Protein AF-A0A3M5B3N9-F1 (afdb_monomer)

Secondary structure (DSSP, 8-state):
--PPPPHHHHHHHHHHHHHHHHHHHHHHHHHHHHHHHHHHHHIIIIIHHHHHHHHHHHHHHHHHHHHHHHHHH-SSHHHHHHHHHHHHHHHHHHHHHHHHHHHHHTSTTS-HHHHHHHHHHHHHHHHHHHHHHHHHHHHHTT-HHHHHHHIIIIIHHHHHHHHHHHHHHHHHHHHHHHHHHHHHHHHHHHHHHHHHHHHHHHHHHHHHHHHHHHHHHHHHHSS-HHHHHHHHHHHHTT------------------------------------------------------

Structure (mmCIF, N/CA/C/O backbone):
data_AF-A0A3M5B3N9-F1
#
_entry.id   AF-A0A3M5B3N9-F1
#
loop_
_atom_site.group_PDB
_atom_site.id
_atom_site.type_symbol
_atom_site.label_atom_id
_atom_site.label_alt_id
_atom_site.label_comp_id
_atom_site.label_asym_id
_atom_site.label_entity_id
_atom_site.label_seq_id
_atom_site.pdbx_PDB_ins_code
_atom_site.Cartn_x
_atom_site.Cartn_y
_atom_site.Cartn_z
_atom_site.occupancy
_atom_site.B_iso_or_equiv
_atom_site.auth_seq_id
_atom_site.auth_comp_id
_atom_site.auth_asym_id
_atom_site.auth_atom_id
_atom_site.pdbx_PDB_model_num
ATOM 1 N N . MET A 1 1 ? 25.311 -2.769 -66.997 1.00 36.62 1 MET A N 1
ATOM 2 C CA . MET A 1 1 ? 26.378 -1.826 -66.589 1.00 36.62 1 MET A CA 1
ATOM 3 C C . MET A 1 1 ? 25.981 -1.233 -65.241 1.00 36.62 1 MET A C 1
ATOM 5 O O . MET A 1 1 ? 24.930 -0.615 -65.167 1.00 36.62 1 MET A O 1
ATOM 9 N N . LYS A 1 2 ? 26.716 -1.507 -64.153 1.00 46.97 2 LYS A N 1
ATOM 10 C CA . LYS A 1 2 ? 26.429 -0.903 -62.837 1.00 46.97 2 LYS A CA 1
ATOM 11 C C . LYS A 1 2 ? 27.104 0.468 -62.798 1.00 46.97 2 LYS A C 1
ATOM 13 O O . LYS A 1 2 ? 28.329 0.526 -62.763 1.00 46.97 2 LYS A O 1
ATOM 18 N N . ASN A 1 3 ? 26.321 1.545 -62.841 1.00 54.75 3 ASN A N 1
ATOM 19 C CA . ASN A 1 3 ? 26.845 2.902 -62.688 1.00 54.75 3 ASN A CA 1
ATOM 20 C C . ASN A 1 3 ? 27.596 3.000 -61.347 1.00 54.75 3 ASN A C 1
ATOM 22 O O . ASN A 1 3 ? 27.033 2.614 -60.317 1.00 54.75 3 ASN A O 1
ATOM 26 N N . PRO A 1 4 ? 28.860 3.460 -61.321 1.00 65.50 4 PRO A N 1
ATOM 27 C CA . PRO A 1 4 ? 29.587 3.598 -60.071 1.00 65.50 4 PRO A CA 1
ATOM 28 C C . PRO A 1 4 ? 28.891 4.655 -59.208 1.00 65.50 4 PRO A C 1
ATOM 30 O O . PRO A 1 4 ? 28.760 5.809 -59.603 1.00 65.50 4 PRO A O 1
ATOM 33 N N . VAL A 1 5 ? 28.426 4.250 -58.023 1.00 71.38 5 VAL A N 1
ATOM 34 C CA . VAL A 1 5 ? 27.793 5.154 -57.049 1.00 71.38 5 VAL A CA 1
ATOM 35 C C . VAL A 1 5 ? 28.741 6.322 -56.762 1.00 71.38 5 VAL A C 1
ATOM 37 O O . VAL A 1 5 ? 29.903 6.071 -56.417 1.00 71.38 5 VAL A O 1
ATOM 40 N N . SER A 1 6 ? 28.252 7.560 -56.896 1.00 77.75 6 SER A N 1
ATOM 41 C CA . SER A 1 6 ? 29.050 8.780 -56.714 1.00 77.75 6 SER A CA 1
ATOM 42 C C . SER A 1 6 ? 29.614 8.894 -55.291 1.00 77.75 6 SER A C 1
ATOM 44 O O . SER A 1 6 ? 29.037 8.360 -54.338 1.00 77.75 6 SER A O 1
ATOM 46 N N . LEU A 1 7 ? 30.732 9.609 -55.129 1.00 74.38 7 LEU A N 1
ATOM 47 C CA . LEU A 1 7 ? 31.342 9.863 -53.818 1.00 74.38 7 LEU A CA 1
ATOM 48 C C . LEU A 1 7 ? 30.349 10.526 -52.845 1.00 74.38 7 LEU A C 1
ATOM 50 O O . LEU A 1 7 ? 30.233 10.091 -51.701 1.00 74.38 7 LEU A O 1
ATOM 54 N N . ALA A 1 8 ? 29.588 11.514 -53.322 1.00 77.75 8 ALA A N 1
ATOM 55 C CA . ALA A 1 8 ? 28.593 12.228 -52.525 1.00 77.75 8 ALA A CA 1
ATOM 56 C C . ALA A 1 8 ? 27.486 11.294 -52.010 1.00 77.75 8 ALA A C 1
ATOM 58 O O . ALA A 1 8 ? 27.145 11.332 -50.831 1.00 77.75 8 ALA A O 1
ATOM 59 N N . THR A 1 9 ? 26.979 10.392 -52.857 1.00 80.06 9 THR A N 1
ATOM 60 C CA . THR A 1 9 ? 25.937 9.424 -52.469 1.00 80.06 9 THR A CA 1
ATOM 61 C C . THR A 1 9 ? 26.431 8.450 -51.394 1.00 80.06 9 THR A C 1
ATOM 63 O O . THR A 1 9 ? 25.675 8.087 -50.499 1.00 80.06 9 THR A O 1
ATOM 66 N N . ARG A 1 10 ? 27.706 8.040 -51.434 1.00 75.94 10 ARG A N 1
ATOM 67 C CA . ARG A 1 10 ? 28.293 7.133 -50.428 1.00 75.94 10 ARG A CA 1
ATOM 68 C C . ARG A 1 10 ? 28.490 7.815 -49.076 1.00 75.94 10 ARG A C 1
ATOM 70 O O . ARG A 1 10 ? 28.178 7.214 -48.053 1.00 75.94 10 ARG A O 1
ATOM 77 N N . ILE A 1 11 ? 28.980 9.058 -49.080 1.00 80.62 11 ILE A N 1
ATOM 78 C CA . ILE A 1 11 ? 29.106 9.880 -47.865 1.00 80.62 11 ILE A CA 1
ATOM 79 C C . ILE A 1 11 ? 27.715 10.126 -47.265 1.00 80.62 11 ILE A C 1
ATOM 81 O O . ILE A 1 11 ? 27.524 9.923 -46.068 1.00 80.62 11 ILE A O 1
ATOM 85 N N . GLY A 1 12 ? 26.731 10.465 -48.106 1.00 83.56 12 GLY A N 1
ATOM 86 C CA . GLY A 1 12 ? 25.339 10.646 -47.696 1.00 83.56 12 GLY A CA 1
ATOM 87 C C . GLY A 1 12 ? 24.726 9.392 -47.068 1.00 83.56 12 GLY A C 1
ATOM 88 O O . GLY A 1 12 ? 24.109 9.492 -46.015 1.00 83.56 12 GLY A O 1
ATOM 89 N N . LEU A 1 13 ? 24.948 8.206 -47.649 1.00 84.06 13 LEU A N 1
ATOM 90 C CA . LEU A 1 13 ? 24.479 6.934 -47.080 1.00 84.06 13 LEU A CA 1
ATOM 91 C C . LEU A 1 13 ? 25.127 6.613 -45.729 1.00 84.06 13 LEU A C 1
ATOM 93 O O . LEU A 1 13 ? 24.444 6.151 -44.821 1.00 84.06 13 LEU A O 1
ATOM 97 N N . GLY A 1 14 ? 26.429 6.868 -45.583 1.00 81.12 14 GLY A N 1
ATOM 98 C CA . GLY A 1 14 ? 27.133 6.654 -44.320 1.00 81.12 14 GLY A CA 1
ATOM 99 C C . GLY A 1 14 ? 26.635 7.579 -43.208 1.00 81.12 14 GLY A C 1
ATOM 100 O O . GLY A 1 14 ? 26.382 7.128 -42.094 1.00 81.12 14 GLY A O 1
ATOM 101 N N . PHE A 1 15 ? 26.418 8.856 -43.531 1.00 85.62 15 PHE A N 1
ATOM 102 C CA . PHE A 1 15 ? 25.835 9.814 -42.594 1.00 85.62 15 PHE A CA 1
ATOM 103 C C . PHE A 1 15 ? 24.382 9.464 -42.247 1.00 85.62 15 PHE A C 1
ATOM 105 O O . PHE A 1 15 ? 24.022 9.441 -41.073 1.00 85.62 15 PHE A O 1
ATOM 112 N N . ALA A 1 16 ? 23.567 9.112 -43.246 1.00 88.00 16 ALA A N 1
ATOM 113 C CA . ALA A 1 16 ? 22.191 8.675 -43.037 1.00 88.00 16 ALA A CA 1
ATOM 114 C C . ALA A 1 16 ? 22.119 7.443 -42.125 1.00 88.00 16 ALA A C 1
ATOM 116 O O . ALA A 1 16 ? 21.306 7.426 -41.210 1.00 88.00 16 ALA A O 1
ATOM 117 N N . ALA A 1 17 ? 23.005 6.457 -42.302 1.00 85.19 17 ALA A N 1
ATOM 118 C CA . ALA A 1 17 ? 23.055 5.275 -41.444 1.00 85.19 17 ALA A CA 1
ATOM 119 C C . ALA A 1 17 ? 23.343 5.624 -39.973 1.00 85.19 17 ALA A C 1
ATOM 121 O O . ALA A 1 17 ? 22.683 5.096 -39.079 1.00 85.19 17 ALA A O 1
ATOM 122 N N . VAL A 1 18 ? 24.286 6.538 -39.712 1.00 86.00 18 VAL A N 1
ATOM 123 C CA . VAL A 1 18 ? 24.594 7.002 -38.346 1.00 86.00 18 VAL A CA 1
ATOM 124 C C . VAL A 1 18 ? 23.414 7.771 -37.747 1.00 86.00 18 VAL A C 1
ATOM 126 O O . VAL A 1 18 ? 23.042 7.517 -36.604 1.00 86.00 18 VAL A O 1
ATOM 129 N N . VAL A 1 19 ? 22.784 8.666 -38.512 1.00 89.06 19 VAL A N 1
ATOM 130 C CA . VAL A 1 19 ? 21.603 9.420 -38.055 1.00 89.06 19 VAL A CA 1
ATOM 131 C C . VAL A 1 19 ? 20.423 8.489 -37.771 1.00 89.06 19 VAL A C 1
ATOM 133 O O . VAL A 1 19 ? 19.787 8.617 -36.729 1.00 89.06 19 VAL A O 1
ATOM 136 N N . SER A 1 20 ? 20.145 7.517 -38.642 1.00 89.81 20 SER A N 1
ATOM 137 C CA . SER A 1 20 ? 19.096 6.518 -38.412 1.00 89.81 20 SER A CA 1
ATOM 138 C C . SER A 1 20 ? 19.363 5.689 -37.158 1.00 89.81 20 SER A C 1
ATOM 140 O O . SER A 1 20 ? 18.436 5.434 -36.390 1.00 89.81 20 SER A O 1
ATOM 142 N N . LEU A 1 21 ? 20.621 5.308 -36.916 1.00 87.44 21 LEU A N 1
ATOM 143 C CA . LEU A 1 21 ? 21.012 4.608 -35.695 1.00 87.44 21 LEU A CA 1
ATOM 144 C C . LEU A 1 21 ? 20.776 5.476 -34.450 1.00 87.44 21 LEU A C 1
ATOM 146 O O . LEU A 1 21 ? 20.219 4.981 -33.474 1.00 87.44 21 LEU A O 1
ATOM 150 N N . LEU A 1 22 ? 21.133 6.765 -34.490 1.00 89.31 22 LEU A N 1
ATOM 151 C CA . LEU A 1 22 ? 20.864 7.703 -33.394 1.00 89.31 22 LEU A CA 1
ATOM 152 C C . LEU A 1 22 ? 19.364 7.826 -33.109 1.00 89.31 22 LEU A C 1
ATOM 154 O O . LEU A 1 22 ? 18.958 7.686 -31.959 1.00 89.31 22 LEU A O 1
ATOM 158 N N . ILE A 1 23 ? 18.540 8.011 -34.145 1.00 92.88 23 ILE A N 1
ATOM 159 C CA . ILE A 1 23 ? 17.078 8.093 -34.006 1.00 92.88 23 ILE A CA 1
ATOM 160 C C . ILE A 1 23 ? 16.525 6.822 -33.353 1.00 92.88 23 ILE A C 1
ATOM 162 O O . ILE A 1 23 ? 15.718 6.911 -32.429 1.00 92.88 23 ILE A O 1
ATOM 166 N N . LEU A 1 24 ? 16.973 5.644 -33.797 1.00 90.50 24 LEU A N 1
ATOM 167 C CA . LEU A 1 24 ? 16.526 4.366 -33.246 1.00 90.50 24 LEU A CA 1
ATOM 168 C C . LEU A 1 24 ? 16.897 4.224 -31.763 1.00 90.50 24 LEU A C 1
ATOM 170 O O . LEU A 1 24 ? 16.054 3.839 -30.955 1.00 90.50 24 LEU A O 1
ATOM 174 N N . ILE A 1 25 ? 18.137 4.562 -31.396 1.00 89.31 25 ILE A N 1
ATOM 175 C CA . ILE A 1 25 ? 18.606 4.513 -30.004 1.00 89.31 25 ILE A CA 1
ATOM 176 C C . ILE A 1 25 ? 17.788 5.469 -29.133 1.00 89.31 25 ILE A C 1
ATOM 178 O O . ILE A 1 25 ? 17.333 5.078 -28.059 1.00 89.31 25 ILE A O 1
ATOM 182 N N . THR A 1 26 ? 17.555 6.698 -29.599 1.00 90.19 26 THR A N 1
ATOM 183 C CA . THR A 1 26 ? 16.736 7.679 -28.881 1.00 90.19 26 THR A CA 1
ATOM 184 C C . THR A 1 26 ? 15.299 7.193 -28.710 1.00 90.19 26 THR A C 1
ATOM 186 O O . THR A 1 26 ? 14.763 7.297 -27.611 1.00 90.19 26 THR A O 1
ATOM 189 N N . ALA A 1 27 ? 14.686 6.612 -29.745 1.00 91.25 27 ALA A N 1
ATOM 190 C CA . ALA A 1 27 ? 13.328 6.078 -29.663 1.00 91.25 27 ALA A CA 1
ATOM 191 C C . ALA A 1 27 ? 13.212 4.952 -28.621 1.00 91.25 27 ALA A C 1
ATOM 193 O O . ALA A 1 27 ? 12.315 4.979 -27.777 1.00 91.25 27 ALA A O 1
ATOM 194 N N . VAL A 1 28 ? 14.155 4.003 -28.621 1.00 89.38 28 VAL A N 1
ATOM 195 C CA . VAL A 1 28 ? 14.211 2.943 -27.601 1.00 89.38 28 VAL A CA 1
ATOM 196 C C . VAL A 1 28 ? 14.460 3.533 -26.211 1.00 89.38 28 VAL A C 1
ATOM 198 O O . VAL A 1 28 ? 13.844 3.094 -25.243 1.00 89.38 28 VAL A O 1
ATOM 201 N N . GLY A 1 29 ? 15.324 4.545 -26.103 1.00 89.25 29 GLY A N 1
ATOM 202 C CA . GLY A 1 29 ? 15.581 5.248 -24.848 1.00 89.25 29 GLY A CA 1
ATOM 203 C C . GLY A 1 29 ? 14.331 5.893 -24.265 1.00 89.25 29 GLY A C 1
ATOM 204 O O . GLY A 1 29 ? 14.024 5.662 -23.100 1.00 89.25 29 GLY A O 1
ATOM 205 N N . ILE A 1 30 ? 13.564 6.616 -25.084 1.00 90.56 30 ILE A N 1
ATOM 206 C CA . ILE A 1 30 ? 12.296 7.229 -24.670 1.00 90.56 30 ILE A CA 1
ATOM 207 C C . ILE A 1 30 ? 11.307 6.160 -24.198 1.00 90.56 30 ILE A C 1
ATOM 209 O O . ILE A 1 30 ? 10.707 6.316 -23.139 1.00 90.56 30 ILE A O 1
ATOM 213 N N . GLN A 1 31 ? 11.171 5.048 -24.928 1.00 91.56 31 GLN A N 1
ATOM 214 C CA . GLN A 1 31 ? 10.270 3.961 -24.536 1.00 91.56 31 GLN A CA 1
ATOM 215 C C . GLN A 1 31 ? 10.654 3.350 -23.178 1.00 91.56 31 GLN A C 1
ATOM 217 O O . GLN A 1 31 ? 9.793 3.120 -22.331 1.00 91.56 31 GLN A O 1
ATOM 222 N N . ARG A 1 32 ? 11.948 3.076 -22.962 1.00 87.94 32 ARG A N 1
ATOM 223 C CA . ARG A 1 32 ? 12.448 2.461 -21.721 1.00 87.94 32 ARG A CA 1
ATOM 224 C C . ARG A 1 32 ? 12.336 3.407 -20.530 1.00 87.94 32 ARG A C 1
ATOM 226 O O . ARG A 1 32 ? 11.932 2.966 -19.460 1.00 87.94 32 ARG A O 1
ATOM 233 N N . VAL A 1 33 ? 12.657 4.687 -20.721 1.00 90.31 33 VAL A N 1
ATOM 234 C CA . VAL A 1 33 ? 12.510 5.714 -19.680 1.00 90.31 33 VAL A CA 1
ATOM 235 C C . VAL A 1 33 ? 11.038 5.932 -19.342 1.00 90.31 33 VAL A C 1
ATOM 237 O O . VAL A 1 33 ? 10.709 5.949 -18.166 1.00 90.31 33 VAL A O 1
ATOM 240 N N . GLY A 1 34 ? 10.144 5.997 -20.334 1.00 90.50 34 GLY A N 1
ATOM 241 C CA . GLY A 1 34 ? 8.704 6.139 -20.087 1.00 90.50 34 GLY A CA 1
ATOM 242 C C . GLY A 1 34 ? 8.100 4.969 -19.302 1.00 90.50 34 GLY A C 1
ATOM 243 O O . GLY A 1 34 ? 7.246 5.177 -18.446 1.00 90.50 34 GLY A O 1
ATOM 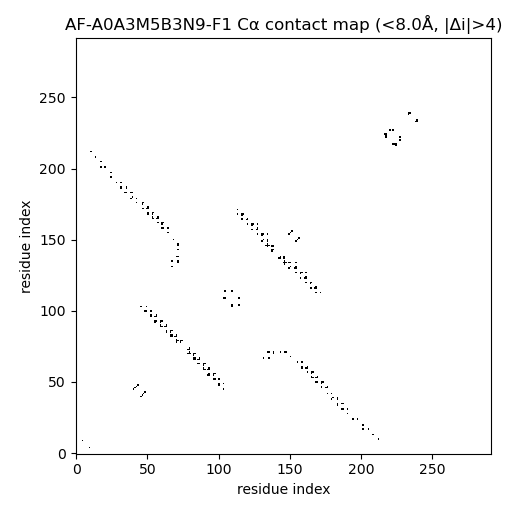244 N N . PHE A 1 35 ? 8.573 3.739 -19.529 1.00 90.50 35 PHE A N 1
ATOM 245 C CA . PHE A 1 35 ? 8.184 2.587 -18.707 1.00 90.50 35 PHE A CA 1
ATOM 246 C C . PHE A 1 35 ? 8.649 2.722 -17.249 1.00 90.50 35 PHE A C 1
ATOM 248 O O . PHE A 1 35 ? 7.878 2.453 -16.332 1.00 90.50 35 PHE A O 1
ATOM 255 N N . ILE A 1 36 ? 9.900 3.144 -17.029 1.00 89.69 36 ILE A N 1
ATOM 256 C CA . ILE A 1 36 ? 10.440 3.363 -15.679 1.00 89.69 36 ILE A CA 1
ATOM 257 C C . ILE A 1 36 ? 9.636 4.448 -14.959 1.00 89.69 36 ILE A C 1
ATOM 259 O O . ILE A 1 36 ? 9.208 4.231 -13.832 1.00 89.69 36 ILE A O 1
ATOM 263 N N . ASP A 1 37 ? 9.416 5.578 -15.627 1.00 91.50 37 ASP A N 1
ATOM 264 C CA . ASP A 1 37 ? 8.711 6.738 -15.084 1.00 91.50 37 ASP A CA 1
ATOM 265 C C . ASP A 1 37 ? 7.275 6.380 -14.679 1.00 91.50 37 ASP A C 1
ATOM 267 O O . ASP A 1 37 ? 6.920 6.500 -13.511 1.00 91.50 37 ASP A O 1
ATOM 271 N N . SER A 1 38 ? 6.500 5.794 -15.598 1.00 89.50 38 SER A N 1
ATOM 272 C CA . SER A 1 38 ? 5.117 5.373 -15.319 1.00 89.50 38 SER A CA 1
ATOM 273 C C . SER A 1 38 ? 5.001 4.310 -14.223 1.00 89.50 38 SER A C 1
ATOM 275 O O . SER A 1 38 ? 4.053 4.343 -13.444 1.00 89.50 38 SER A O 1
ATOM 277 N N . THR A 1 39 ? 5.960 3.383 -14.119 1.00 88.31 39 THR A N 1
ATOM 278 C CA . THR A 1 39 ? 5.950 2.373 -13.047 1.00 88.31 39 THR A CA 1
ATOM 279 C C . THR A 1 39 ? 6.289 2.995 -11.692 1.00 88.31 39 THR A C 1
ATOM 281 O O . THR A 1 39 ? 5.674 2.658 -10.685 1.00 88.31 39 THR A O 1
ATOM 284 N N . LEU A 1 40 ? 7.262 3.911 -11.640 1.00 89.50 40 LEU A N 1
ATOM 285 C CA . LEU A 1 40 ? 7.612 4.611 -10.401 1.00 89.50 40 LEU A CA 1
ATOM 286 C C . LEU A 1 40 ? 6.494 5.553 -9.942 1.00 89.50 40 LEU A C 1
ATOM 288 O O . LEU A 1 40 ? 6.248 5.647 -8.739 1.00 89.50 40 LEU A O 1
ATOM 292 N N . GLU A 1 41 ? 5.810 6.210 -10.879 1.00 90.38 41 GLU A N 1
ATOM 293 C CA . GLU A 1 41 ? 4.614 7.005 -10.602 1.00 90.38 41 GLU A CA 1
ATOM 294 C C . GLU A 1 41 ? 3.497 6.121 -10.033 1.00 90.38 41 GLU A C 1
ATOM 296 O O . GLU A 1 41 ? 2.957 6.443 -8.981 1.00 90.38 41 GLU A O 1
ATOM 301 N N . ASP A 1 42 ? 3.202 4.966 -10.639 1.00 87.50 42 ASP A N 1
ATOM 302 C CA . ASP A 1 42 ? 2.165 4.057 -10.130 1.00 87.50 42 ASP A CA 1
ATOM 303 C C . ASP A 1 42 ? 2.490 3.516 -8.726 1.00 87.50 42 ASP A C 1
ATOM 305 O O . ASP A 1 42 ? 1.657 3.585 -7.815 1.00 87.50 42 ASP A O 1
ATOM 309 N N . VAL A 1 43 ? 3.732 3.069 -8.501 1.00 87.69 43 VAL A N 1
ATOM 310 C CA . VAL A 1 43 ? 4.189 2.623 -7.175 1.00 87.69 43 VAL A CA 1
ATOM 311 C C . VAL A 1 43 ? 4.077 3.751 -6.149 1.00 87.69 43 VAL A C 1
ATOM 313 O O . VAL A 1 43 ? 3.577 3.527 -5.047 1.00 87.69 43 VAL A O 1
ATOM 316 N N . GLY A 1 44 ? 4.538 4.957 -6.482 1.00 84.88 44 GLY A N 1
ATOM 317 C CA . GLY A 1 44 ? 4.573 6.083 -5.551 1.00 84.88 44 GLY A CA 1
ATOM 318 C C . GLY A 1 44 ? 3.194 6.669 -5.254 1.00 84.88 44 GLY A C 1
ATOM 319 O O . GLY A 1 44 ? 2.846 6.904 -4.093 1.00 84.88 44 GLY A O 1
ATOM 320 N N . ASP A 1 45 ? 2.395 6.903 -6.291 1.00 85.94 45 ASP A N 1
ATOM 321 C CA . ASP A 1 45 ? 1.124 7.603 -6.162 1.00 85.94 45 ASP A CA 1
ATOM 322 C C . ASP A 1 45 ? -0.062 6.705 -5.839 1.00 85.94 45 ASP A C 1
ATOM 324 O O . ASP A 1 45 ? -1.069 7.238 -5.352 1.00 85.94 45 ASP A O 1
ATOM 328 N N . ASN A 1 46 ? 0.061 5.389 -6.044 1.00 87.69 46 ASN A N 1
ATOM 329 C CA . ASN A 1 46 ? -1.015 4.426 -5.819 1.00 87.69 46 ASN A CA 1
ATOM 330 C C . ASN A 1 46 ? -0.614 3.367 -4.792 1.00 87.69 46 ASN A C 1
ATOM 332 O O . ASN A 1 46 ? -1.063 3.454 -3.647 1.00 87.69 46 ASN A O 1
ATOM 336 N N . ALA A 1 47 ? 0.245 2.414 -5.160 1.00 88.69 47 ALA A N 1
ATOM 337 C CA . ALA A 1 47 ? 0.513 1.229 -4.337 1.00 88.69 47 ALA A CA 1
ATOM 338 C C . ALA A 1 47 ? 1.071 1.591 -2.946 1.00 88.69 47 ALA A C 1
ATOM 340 O O . ALA A 1 47 ? 0.567 1.143 -1.917 1.00 88.69 47 ALA A O 1
ATOM 341 N N . ALA A 1 48 ? 2.039 2.511 -2.876 1.00 91.69 48 ALA A N 1
ATOM 342 C CA . ALA A 1 48 ? 2.600 2.973 -1.607 1.00 91.69 48 ALA A CA 1
ATOM 343 C C . ALA A 1 48 ? 1.561 3.685 -0.720 1.00 91.69 48 ALA A C 1
ATOM 345 O O . ALA A 1 48 ? 1.602 3.563 0.508 1.00 91.69 48 ALA A O 1
ATOM 346 N N . LYS A 1 49 ? 0.602 4.411 -1.316 1.00 94.56 49 LYS A N 1
ATOM 347 C CA . LYS A 1 49 ? -0.487 5.054 -0.560 1.00 94.56 49 LYS A CA 1
ATOM 348 C C . LYS A 1 49 ? -1.476 4.021 -0.034 1.00 94.56 49 LYS A C 1
ATOM 350 O O . LYS A 1 49 ? -1.841 4.105 1.138 1.00 94.56 49 LYS A O 1
ATOM 355 N N . VAL A 1 50 ? -1.853 3.031 -0.847 1.00 95.06 50 VAL A N 1
ATOM 356 C CA . VAL A 1 50 ? -2.692 1.906 -0.407 1.00 95.06 50 VAL A CA 1
ATOM 357 C C . VAL A 1 50 ? -2.028 1.184 0.763 1.00 95.06 50 VAL A C 1
ATOM 359 O O . VAL A 1 50 ? -2.623 1.080 1.837 1.00 95.06 50 VAL A O 1
ATOM 362 N N . GLN A 1 51 ? -0.762 0.791 0.620 1.00 96.06 51 GLN A N 1
ATOM 363 C CA . GLN A 1 51 ? -0.010 0.147 1.695 1.00 96.06 51 GLN A CA 1
ATOM 364 C C . GLN A 1 51 ? 0.026 1.018 2.960 1.00 96.06 51 GLN A C 1
ATOM 366 O O . GLN A 1 51 ? -0.227 0.531 4.065 1.00 96.06 51 GLN A O 1
ATOM 371 N N . ARG A 1 52 ? 0.276 2.328 2.822 1.00 96.81 52 ARG A N 1
ATOM 372 C CA . ARG A 1 52 ? 0.309 3.251 3.963 1.00 96.81 52 ARG A CA 1
ATOM 373 C C . ARG A 1 52 ? -1.035 3.335 4.685 1.00 96.81 52 ARG A C 1
ATOM 375 O O . ARG A 1 52 ? -1.056 3.297 5.915 1.00 96.81 52 ARG A O 1
ATOM 382 N N . TYR A 1 53 ? -2.143 3.437 3.957 1.00 97.94 53 TYR A N 1
ATOM 383 C CA . TYR A 1 53 ? -3.474 3.462 4.562 1.00 97.94 53 TYR A CA 1
ATOM 384 C C . TYR A 1 53 ? -3.827 2.123 5.220 1.00 97.94 53 TYR A C 1
ATOM 386 O O . TYR A 1 53 ? -4.380 2.120 6.318 1.00 97.94 53 TYR A O 1
ATOM 394 N N . ALA A 1 54 ? -3.432 0.989 4.633 1.00 97.81 54 ALA A N 1
ATOM 395 C CA . ALA A 1 54 ? -3.607 -0.326 5.250 1.00 97.81 54 ALA A CA 1
ATOM 396 C C . ALA A 1 54 ? -2.788 -0.470 6.552 1.00 97.81 54 ALA A C 1
ATOM 398 O O . ALA A 1 54 ? -3.278 -1.000 7.550 1.00 97.81 54 ALA A O 1
ATOM 399 N N . ILE A 1 55 ? -1.571 0.081 6.602 1.00 98.00 55 ILE A N 1
ATOM 400 C CA . ILE A 1 55 ? -0.773 0.157 7.837 1.00 98.00 55 ILE A CA 1
ATOM 401 C C . ILE A 1 55 ? -1.473 1.024 8.896 1.00 98.00 55 ILE A C 1
ATOM 403 O O . ILE A 1 55 ? -1.525 0.634 10.065 1.00 98.00 55 ILE A O 1
ATOM 407 N N . ASN A 1 56 ? -2.053 2.165 8.507 1.00 98.12 56 ASN A N 1
ATOM 408 C CA . ASN A 1 56 ? -2.826 3.008 9.425 1.00 98.12 56 ASN A CA 1
ATOM 409 C C . ASN A 1 56 ? -4.066 2.271 9.963 1.00 98.12 56 ASN A C 1
ATOM 411 O O . ASN A 1 56 ? -4.336 2.338 11.164 1.00 98.12 56 ASN A O 1
ATOM 415 N N . PHE A 1 57 ? -4.777 1.517 9.113 1.00 98.38 57 PHE A N 1
ATOM 416 C CA . PHE A 1 57 ? -5.877 0.649 9.545 1.00 98.38 57 PHE A CA 1
ATOM 417 C C . PHE A 1 57 ? -5.417 -0.325 10.620 1.00 98.38 57 PHE A C 1
ATOM 419 O O . PHE A 1 57 ? -6.019 -0.385 11.690 1.00 98.38 57 PHE A O 1
ATOM 426 N N . ARG A 1 58 ? -4.322 -1.050 10.367 1.00 98.31 58 ARG A N 1
ATOM 427 C CA . ARG A 1 58 ? -3.757 -2.010 11.320 1.00 98.31 58 ARG A CA 1
ATOM 428 C C . ARG A 1 58 ? -3.436 -1.344 12.656 1.00 98.31 58 ARG A C 1
ATOM 430 O O . ARG A 1 58 ? -3.785 -1.890 13.700 1.00 98.31 58 ARG A O 1
ATOM 437 N N . GLY A 1 59 ? -2.795 -0.174 12.622 1.00 98.12 59 GLY A N 1
ATOM 438 C CA . GLY A 1 59 ? -2.451 0.598 13.818 1.00 98.12 59 GLY A CA 1
ATOM 439 C C . GLY A 1 59 ? -3.681 1.000 14.632 1.00 98.12 59 GLY A C 1
ATOM 440 O O . GLY A 1 59 ? -3.736 0.729 15.831 1.00 98.12 59 GLY A O 1
ATOM 441 N N . SER A 1 60 ? -4.695 1.573 13.978 1.00 98.31 60 SER A N 1
ATOM 442 C CA . SER A 1 60 ? -5.949 1.948 14.641 1.00 98.31 60 SER A CA 1
ATOM 443 C C . SER A 1 60 ? -6.672 0.730 15.222 1.00 98.31 60 SER A C 1
ATOM 445 O O . SER A 1 60 ? -6.993 0.716 16.408 1.00 98.31 60 SER A O 1
ATOM 447 N N . VAL A 1 61 ? -6.876 -0.329 14.432 1.00 98.56 61 VAL A N 1
ATOM 448 C CA . VAL A 1 61 ? -7.593 -1.540 14.870 1.00 98.56 61 VAL A CA 1
ATOM 449 C C . VAL A 1 61 ? -6.892 -2.204 16.055 1.00 98.56 61 VAL A C 1
ATOM 451 O O . VAL A 1 61 ? -7.552 -2.600 17.016 1.00 98.56 61 VAL A O 1
ATOM 454 N N . HIS A 1 62 ? -5.560 -2.275 16.032 1.00 98.38 62 HIS A N 1
ATOM 455 C CA . HIS A 1 62 ? -4.778 -2.823 17.136 1.00 98.38 62 HIS A CA 1
ATOM 456 C C . HIS A 1 62 ? -4.961 -2.014 18.425 1.00 98.38 62 HIS A C 1
ATOM 458 O O . HIS A 1 62 ? -5.280 -2.575 19.474 1.00 98.38 62 HIS A O 1
ATOM 464 N N . ASN A 1 63 ? -4.826 -0.690 18.342 1.00 98.56 63 ASN A N 1
ATOM 465 C CA . ASN A 1 63 ? -4.972 0.181 19.505 1.00 98.56 63 ASN A CA 1
ATOM 466 C C . ASN A 1 63 ? -6.417 0.203 20.026 1.00 98.56 63 ASN A C 1
ATOM 468 O O . ASN A 1 63 ? -6.628 0.277 21.233 1.00 98.56 63 ASN A O 1
ATOM 472 N N . ARG A 1 64 ? -7.421 0.064 19.150 1.00 98.31 64 ARG A N 1
ATOM 473 C CA . ARG A 1 64 ? -8.834 -0.045 19.549 1.00 98.31 64 ARG A CA 1
ATOM 474 C C . ARG A 1 64 ? -9.113 -1.334 20.305 1.00 98.31 64 ARG A C 1
ATOM 476 O O . ARG A 1 64 ? -9.865 -1.297 21.273 1.00 98.31 64 ARG A O 1
ATOM 483 N N . ALA A 1 65 ? -8.488 -2.445 19.913 1.00 98.38 65 ALA A N 1
ATOM 484 C CA . ALA A 1 65 ? -8.586 -3.697 20.660 1.00 98.38 65 ALA A CA 1
ATOM 485 C C . ALA A 1 65 ? -8.033 -3.540 22.090 1.00 98.38 65 ALA A C 1
ATOM 487 O O . ALA A 1 65 ? -8.652 -4.007 23.046 1.00 98.38 65 ALA A O 1
ATOM 488 N N . ILE A 1 66 ? -6.903 -2.838 22.241 1.00 98.56 66 ILE A N 1
ATOM 489 C CA . ILE A 1 66 ? -6.302 -2.524 23.547 1.00 98.56 66 ILE A CA 1
ATOM 490 C C . ILE A 1 66 ? -7.221 -1.607 24.359 1.00 98.56 66 ILE A C 1
ATOM 492 O O . ILE A 1 66 ? -7.574 -1.947 25.485 1.00 98.56 66 ILE A O 1
ATOM 496 N N . ALA A 1 67 ? -7.664 -0.490 23.779 1.00 98.50 67 ALA A N 1
ATOM 497 C CA . ALA A 1 67 ? -8.522 0.473 24.462 1.00 98.50 67 ALA A CA 1
ATOM 498 C C . ALA A 1 67 ? -9.862 -0.146 24.890 1.00 98.50 67 ALA A C 1
ATOM 500 O O . ALA A 1 67 ? -10.323 0.107 25.999 1.00 98.50 67 ALA A O 1
ATOM 501 N N . LEU A 1 68 ? -10.462 -1.008 24.060 1.00 98.50 68 LEU A N 1
ATOM 502 C CA . LEU A 1 68 ? -11.685 -1.728 24.414 1.00 98.50 68 LEU A CA 1
ATOM 503 C C . LEU A 1 68 ? -11.458 -2.700 25.574 1.00 98.50 68 LEU A C 1
ATOM 505 O O . LEU A 1 68 ? -12.270 -2.757 26.496 1.00 98.50 68 LEU A O 1
ATOM 509 N N . ARG A 1 69 ? -10.361 -3.463 25.539 1.00 98.25 69 ARG A N 1
ATOM 510 C CA . ARG A 1 69 ? -9.988 -4.351 26.643 1.00 98.25 69 ARG A CA 1
ATOM 511 C C . ARG A 1 69 ? -9.833 -3.552 27.934 1.00 98.25 69 ARG A C 1
ATOM 513 O O . ARG A 1 69 ? -10.417 -3.924 28.945 1.00 98.25 69 ARG A O 1
ATOM 520 N N . ASP A 1 70 ? -9.088 -2.455 27.893 1.00 98.31 70 ASP A N 1
ATOM 521 C CA . ASP A 1 70 ? -8.805 -1.651 29.079 1.00 98.31 70 ASP A CA 1
ATOM 522 C C . ASP A 1 70 ? -10.088 -0.972 29.603 1.00 98.31 70 ASP A C 1
ATOM 524 O O . ASP A 1 70 ? -10.358 -1.031 30.801 1.00 98.31 70 ASP A O 1
ATOM 528 N N . ALA A 1 71 ? -10.976 -0.494 28.719 1.00 97.81 71 ALA A N 1
ATOM 529 C CA . ALA A 1 71 ? -12.315 -0.001 29.074 1.00 97.81 71 ALA A CA 1
ATOM 530 C C . ALA A 1 71 ? -13.166 -1.044 29.829 1.00 97.81 71 ALA A C 1
ATOM 532 O O . ALA A 1 71 ? -13.949 -0.704 30.719 1.00 97.81 71 ALA A O 1
ATOM 533 N N . VAL A 1 72 ? -13.024 -2.327 29.491 1.00 97.69 72 VAL A N 1
ATOM 534 C CA . VAL A 1 72 ? -13.725 -3.419 30.182 1.00 97.69 72 VAL A CA 1
ATOM 535 C C . VAL A 1 72 ? -13.085 -3.752 31.538 1.00 97.69 72 VAL A C 1
ATOM 537 O O . VAL A 1 72 ? -13.793 -4.191 32.443 1.00 97.69 72 VAL A O 1
ATOM 540 N N . LEU A 1 73 ? -11.775 -3.544 31.698 1.00 96.62 73 LEU A N 1
ATOM 541 C CA . LEU A 1 73 ? -11.016 -3.930 32.895 1.00 96.62 73 LEU A CA 1
ATOM 542 C C . LEU A 1 73 ? -10.974 -2.862 33.997 1.00 96.62 73 LEU A C 1
ATOM 544 O O . LEU A 1 73 ? -10.784 -3.207 35.164 1.00 96.62 73 LEU A O 1
ATOM 548 N N . VAL A 1 74 ? -11.126 -1.581 33.657 1.00 96.69 74 VAL A N 1
ATOM 549 C CA . VAL A 1 74 ? -11.139 -0.493 34.649 1.00 96.69 74 VAL A CA 1
ATOM 550 C C . VAL A 1 74 ? -12.354 -0.582 35.570 1.00 96.69 74 VAL A C 1
ATOM 552 O O . VAL A 1 74 ? -13.422 -1.031 35.162 1.00 96.69 74 VAL A O 1
ATOM 555 N N . ASN A 1 75 ? -12.214 -0.113 36.814 1.00 92.38 75 ASN A N 1
ATOM 556 C CA . ASN A 1 75 ? -13.239 -0.251 37.863 1.00 92.38 75 ASN A CA 1
ATOM 557 C C . ASN A 1 75 ? -13.996 1.049 38.185 1.00 92.38 75 ASN A C 1
ATOM 559 O O . ASN A 1 75 ? -14.852 1.048 39.065 1.00 92.38 75 ASN A O 1
ATOM 563 N N . ASN A 1 76 ? -13.685 2.155 37.508 1.00 93.44 76 ASN A N 1
ATOM 564 C CA . ASN A 1 76 ? -14.326 3.450 37.731 1.00 93.44 76 ASN A CA 1
ATOM 565 C C . ASN A 1 76 ? -14.733 4.107 36.404 1.00 93.44 76 ASN A C 1
ATOM 567 O O . ASN A 1 76 ? -14.183 3.799 35.345 1.00 93.44 76 ASN A O 1
ATOM 571 N N . ASP A 1 77 ? -15.708 5.010 36.479 1.00 92.62 77 ASP A N 1
ATOM 572 C CA . ASP A 1 77 ? -16.307 5.636 35.297 1.00 92.62 77 ASP A CA 1
ATOM 573 C C . ASP A 1 77 ? -15.400 6.689 34.648 1.00 92.62 77 ASP A C 1
ATOM 575 O O . ASP A 1 77 ? -15.519 6.949 33.451 1.00 92.62 77 ASP A O 1
ATOM 579 N N . GLN A 1 78 ? -14.476 7.275 35.417 1.00 95.81 78 GLN A N 1
ATOM 580 C CA . GLN A 1 78 ? -13.525 8.261 34.908 1.00 95.81 78 GLN A CA 1
ATOM 581 C C . GLN A 1 78 ? -12.547 7.612 33.920 1.00 95.81 78 GLN A C 1
ATOM 583 O O . GLN A 1 78 ? -12.421 8.077 32.789 1.00 95.81 78 GLN A O 1
ATOM 588 N N . ASP A 1 79 ? -11.917 6.504 34.306 1.00 96.44 79 ASP A N 1
ATOM 589 C CA . ASP A 1 79 ? -10.994 5.763 33.444 1.00 96.44 79 ASP A CA 1
ATOM 590 C C . ASP A 1 79 ? -11.731 5.113 32.264 1.00 96.44 79 ASP A C 1
ATOM 592 O O . ASP A 1 79 ? -11.218 5.083 31.144 1.00 96.44 79 ASP A O 1
ATOM 596 N N . LEU A 1 80 ? -12.971 4.652 32.479 1.00 96.69 80 LEU A N 1
ATOM 597 C CA . LEU A 1 80 ? -13.825 4.166 31.392 1.00 96.69 80 LEU A CA 1
ATOM 598 C C . LEU A 1 80 ? -14.023 5.256 30.331 1.00 96.69 80 LEU A C 1
ATOM 600 O O . LEU A 1 80 ? -13.876 4.983 29.140 1.00 96.69 80 LEU A O 1
ATOM 604 N N . ALA A 1 81 ? -14.339 6.485 30.746 1.00 96.69 81 ALA A N 1
ATOM 605 C CA . ALA A 1 81 ? -14.528 7.598 29.823 1.00 96.69 81 ALA A CA 1
ATOM 606 C C . ALA A 1 81 ? -13.260 7.889 29.004 1.00 96.69 81 ALA A C 1
ATOM 608 O O . ALA A 1 81 ? -13.368 8.071 27.792 1.00 96.69 81 ALA A O 1
ATOM 609 N N . LEU A 1 82 ? -12.076 7.840 29.627 1.00 97.94 82 LEU A N 1
ATOM 610 C CA . LEU A 1 82 ? -10.793 8.044 28.941 1.00 97.94 82 LEU A CA 1
ATOM 611 C C . LEU A 1 82 ? -10.556 7.005 27.836 1.00 97.94 82 LEU A C 1
ATOM 613 O O . LEU A 1 82 ? -10.203 7.361 26.712 1.00 97.94 82 LEU A O 1
ATOM 617 N N . HIS A 1 83 ? -10.797 5.721 28.113 1.00 98.06 83 HIS A N 1
ATOM 618 C CA . HIS A 1 83 ? -10.633 4.678 27.098 1.00 98.06 83 HIS A CA 1
ATOM 619 C C . HIS A 1 83 ? -11.679 4.767 25.977 1.00 98.06 83 HIS A C 1
ATOM 621 O O . HIS A 1 83 ? -11.370 4.489 24.820 1.00 98.06 83 HIS A O 1
ATOM 627 N N . LEU A 1 84 ? -12.911 5.184 26.278 1.00 97.56 84 LEU A N 1
ATOM 628 C CA . LEU A 1 84 ? -13.935 5.389 25.248 1.00 97.56 84 LEU A CA 1
ATOM 629 C C . LEU A 1 84 ? -13.634 6.612 24.362 1.00 97.56 84 LEU A C 1
ATOM 631 O O . LEU A 1 84 ? -13.914 6.586 23.159 1.00 97.56 84 LEU A O 1
ATOM 635 N N . GLU A 1 85 ? -13.043 7.666 24.924 1.00 98.00 85 GLU A N 1
ATOM 636 C CA . GLU A 1 85 ? -12.549 8.814 24.159 1.00 98.00 85 GLU A CA 1
ATOM 637 C C . GLU A 1 85 ? -11.384 8.409 23.245 1.00 98.00 85 GLU A C 1
ATOM 639 O O . GLU A 1 85 ? -11.396 8.716 22.051 1.00 98.00 85 GLU A O 1
ATOM 644 N N . GLU A 1 86 ? -10.433 7.630 23.767 1.00 97.94 86 GLU A N 1
ATOM 645 C CA . GLU A 1 86 ? -9.341 7.033 22.992 1.00 97.94 86 GLU A CA 1
ATOM 646 C C . GLU A 1 86 ? -9.872 6.231 21.796 1.00 97.94 86 GLU A C 1
ATOM 648 O O . GLU A 1 86 ? -9.447 6.441 20.659 1.00 97.94 86 GLU A O 1
ATOM 653 N N . MET A 1 87 ? -10.856 5.355 22.023 1.00 98.06 87 MET A N 1
ATOM 654 C CA . MET A 1 87 ? -11.493 4.586 20.952 1.00 98.06 87 MET A CA 1
ATOM 655 C C . MET A 1 87 ? -12.127 5.480 19.885 1.00 98.06 87 MET A C 1
ATOM 657 O O . MET A 1 87 ? -12.031 5.164 18.699 1.00 98.06 87 MET A O 1
ATOM 661 N N . THR A 1 88 ? -12.748 6.588 20.294 1.00 97.50 88 THR A N 1
ATOM 662 C CA . THR A 1 88 ? -13.366 7.554 19.374 1.00 97.50 88 THR A CA 1
ATOM 663 C C . THR A 1 88 ? -12.306 8.243 18.513 1.00 97.50 88 THR A C 1
ATOM 665 O O . THR A 1 88 ? -12.492 8.400 17.305 1.00 97.50 88 THR A O 1
ATOM 668 N N . ARG A 1 89 ? -11.158 8.608 19.100 1.00 98.19 89 ARG A N 1
ATOM 669 C CA . ARG A 1 89 ? -10.032 9.177 18.348 1.00 98.19 89 ARG A CA 1
ATOM 670 C C . ARG A 1 89 ? -9.468 8.176 17.340 1.00 98.19 89 ARG A C 1
ATOM 672 O O . ARG A 1 89 ? -9.301 8.514 16.175 1.00 98.19 89 ARG A O 1
ATOM 679 N N . LEU A 1 90 ? -9.244 6.933 17.761 1.00 98.25 90 LEU A N 1
ATOM 680 C CA . LEU A 1 90 ? -8.720 5.884 16.884 1.00 98.25 90 LEU A CA 1
ATOM 681 C C . LEU A 1 90 ? -9.693 5.523 15.752 1.00 98.25 90 LEU A C 1
ATOM 683 O O . LEU A 1 90 ? -9.261 5.218 14.641 1.00 98.25 90 LEU A O 1
ATOM 687 N N . GLU A 1 91 ? -11.003 5.553 16.011 1.00 97.38 91 GLU A N 1
ATOM 688 C CA . GLU A 1 91 ? -12.028 5.414 14.972 1.00 97.38 91 GLU A CA 1
ATOM 689 C C . GLU A 1 91 ? -11.920 6.537 13.937 1.00 97.38 91 GLU A C 1
ATOM 691 O O . GLU A 1 91 ? -11.945 6.267 12.736 1.00 97.38 91 GLU A O 1
ATOM 696 N N . LYS A 1 92 ? -11.717 7.780 14.381 1.00 97.12 92 LYS A N 1
ATOM 697 C CA . LYS A 1 92 ? -11.474 8.897 13.469 1.00 97.12 92 LYS A CA 1
ATOM 698 C C . LYS A 1 92 ? -10.205 8.691 12.632 1.00 97.12 92 LYS A C 1
ATOM 700 O O . LYS A 1 92 ? -10.275 8.855 11.417 1.00 97.12 92 LYS A O 1
ATOM 705 N N . ASP A 1 93 ? -9.095 8.267 13.235 1.00 95.88 93 ASP A N 1
ATOM 706 C CA . ASP A 1 93 ? -7.843 7.990 12.509 1.00 95.88 93 ASP A CA 1
ATOM 707 C C . ASP A 1 93 ? -8.025 6.902 11.430 1.00 95.88 93 ASP A C 1
ATOM 709 O O . ASP A 1 93 ? -7.441 6.969 10.341 1.00 95.88 93 ASP A O 1
ATOM 713 N N . TYR A 1 94 ? -8.870 5.903 11.717 1.00 97.81 94 TYR A N 1
ATOM 714 C CA . TYR A 1 94 ? -9.256 4.873 10.753 1.00 97.81 94 TYR A CA 1
ATOM 715 C C . TYR A 1 94 ? -10.033 5.477 9.579 1.00 97.81 94 TYR A C 1
ATOM 717 O O . TYR A 1 94 ? -9.657 5.282 8.423 1.00 97.81 94 TYR A O 1
ATOM 725 N N . ILE A 1 95 ? -11.086 6.248 9.867 1.00 96.44 95 ILE A N 1
ATOM 726 C CA . ILE A 1 95 ? -11.957 6.867 8.856 1.00 96.44 95 ILE A CA 1
ATOM 727 C C . ILE A 1 95 ? -11.180 7.851 7.972 1.00 96.44 95 ILE A C 1
ATOM 729 O O . ILE A 1 95 ? -11.351 7.845 6.750 1.00 96.44 95 ILE A O 1
ATOM 733 N N . ASP A 1 96 ? -10.284 8.644 8.565 1.00 96.31 96 ASP A N 1
ATOM 734 C CA . ASP A 1 96 ? -9.440 9.607 7.850 1.00 96.31 96 ASP A CA 1
ATOM 735 C C . ASP A 1 96 ? -8.495 8.904 6.848 1.00 96.31 96 ASP A C 1
ATOM 737 O O . ASP A 1 96 ? -8.125 9.490 5.830 1.00 96.31 96 ASP A O 1
ATOM 741 N N . SER A 1 97 ? -8.157 7.627 7.082 1.00 96.94 97 SER A N 1
ATOM 742 C CA . SER A 1 97 ? -7.434 6.776 6.121 1.00 96.94 97 SER A CA 1
ATOM 743 C C . SER A 1 97 ? -8.368 6.017 5.165 1.00 96.94 97 SER A C 1
ATOM 745 O O . SER A 1 97 ? -7.980 5.710 4.038 1.00 96.94 97 SER A O 1
ATOM 747 N N . ALA A 1 98 ? -9.606 5.727 5.573 1.00 96.50 98 ALA A N 1
ATOM 748 C CA . ALA A 1 98 ? -10.553 4.937 4.786 1.00 96.50 98 ALA A CA 1
ATOM 749 C C . ALA A 1 98 ? -11.124 5.700 3.590 1.00 96.50 98 ALA A C 1
ATOM 751 O O . ALA A 1 98 ? -11.232 5.146 2.497 1.00 96.50 98 ALA A O 1
ATOM 752 N N . ALA A 1 99 ? -11.430 6.987 3.762 1.00 94.31 99 ALA A N 1
ATOM 753 C CA . ALA A 1 99 ? -11.927 7.821 2.672 1.00 94.31 99 ALA A CA 1
ATOM 754 C C . ALA A 1 99 ? -10.951 7.914 1.474 1.00 94.31 99 ALA A C 1
ATOM 756 O O . ALA A 1 99 ? -11.378 7.647 0.347 1.00 94.31 99 ALA A O 1
ATOM 757 N N . PRO A 1 100 ? -9.655 8.250 1.652 1.00 95.38 100 PRO A N 1
ATOM 758 C CA . PRO A 1 100 ? -8.712 8.264 0.534 1.00 95.38 100 PRO A CA 1
ATOM 759 C C . PRO A 1 100 ? -8.400 6.857 -0.001 1.00 95.38 100 PRO A C 1
ATOM 761 O O . PRO A 1 100 ? -8.191 6.713 -1.205 1.00 95.38 100 PRO A O 1
ATOM 764 N N . MET A 1 101 ? -8.438 5.815 0.840 1.00 96.31 101 MET A N 1
ATOM 765 C CA . MET A 1 101 ? -8.339 4.424 0.380 1.00 96.31 101 MET A CA 1
ATOM 766 C C . MET A 1 101 ? -9.445 4.097 -0.634 1.00 96.31 101 MET A C 1
ATOM 768 O O . MET A 1 101 ? -9.168 3.631 -1.737 1.00 96.31 101 MET A O 1
ATOM 772 N N . ASP A 1 102 ? -10.699 4.411 -0.314 1.00 95.25 102 ASP A N 1
ATOM 773 C CA . ASP A 1 102 ? -11.836 4.144 -1.201 1.00 95.25 102 ASP A CA 1
ATOM 774 C C . ASP A 1 102 ? -11.749 4.903 -2.533 1.00 95.25 102 ASP A C 1
ATOM 776 O O . ASP A 1 102 ? -12.154 4.392 -3.584 1.00 95.25 102 ASP A O 1
ATOM 780 N N . GLN A 1 103 ? -11.166 6.104 -2.521 1.00 93.38 103 GLN A N 1
ATOM 781 C CA . GLN A 1 103 ? -10.902 6.870 -3.740 1.00 93.38 103 GLN A CA 1
ATOM 782 C C . GLN A 1 103 ? -9.860 6.187 -4.633 1.00 93.38 103 GLN A C 1
ATOM 784 O O . GLN A 1 103 ? -10.052 6.123 -5.850 1.00 93.38 103 GLN A O 1
ATOM 789 N N . LEU A 1 104 ? -8.784 5.643 -4.055 1.00 93.31 104 LEU A N 1
ATOM 790 C CA . LEU A 1 104 ? -7.792 4.866 -4.808 1.00 93.31 104 LEU A CA 1
ATOM 791 C C . LEU A 1 104 ? -8.429 3.606 -5.411 1.00 93.31 104 LEU A C 1
ATOM 793 O O . LEU A 1 104 ? -8.228 3.322 -6.590 1.00 93.31 104 LEU A O 1
ATOM 797 N N . PHE A 1 105 ? -9.299 2.929 -4.658 1.00 94.12 105 PHE A N 1
ATOM 798 C CA . PHE A 1 105 ? -9.981 1.700 -5.084 1.00 94.12 105 PHE A CA 1
ATOM 799 C C . PHE A 1 105 ? -11.103 1.910 -6.115 1.00 94.12 105 PHE A C 1
ATOM 801 O O . PHE A 1 105 ? -11.566 0.960 -6.758 1.00 94.12 105 PHE A O 1
ATOM 808 N N . SER A 1 106 ? -11.526 3.158 -6.317 1.00 90.56 106 SER A N 1
ATOM 809 C CA . SER A 1 106 ? -12.497 3.533 -7.351 1.00 90.56 106 SER A CA 1
ATOM 810 C C . SER A 1 106 ? -11.879 3.587 -8.754 1.00 90.56 106 SER A C 1
ATOM 812 O O . SER A 1 106 ? -12.602 3.656 -9.749 1.00 90.56 106 SER A O 1
ATOM 814 N N . ARG A 1 107 ? -10.546 3.535 -8.863 1.00 86.38 107 ARG A N 1
ATOM 815 C CA . ARG A 1 107 ? -9.833 3.583 -10.144 1.00 86.38 107 ARG A CA 1
ATOM 816 C C . ARG A 1 107 ? -9.937 2.251 -10.896 1.00 86.38 107 ARG A C 1
ATOM 818 O O . ARG A 1 107 ? -10.031 1.196 -10.267 1.00 86.38 107 ARG A O 1
ATOM 825 N N . PRO A 1 108 ? -9.902 2.258 -12.240 1.00 81.25 108 PRO A N 1
ATOM 826 C CA . PRO A 1 108 ? -9.982 1.036 -13.044 1.00 81.25 108 PRO A CA 1
ATOM 827 C C . PRO A 1 108 ? -8.718 0.166 -12.967 1.00 81.25 108 PRO A C 1
ATOM 829 O O . PRO A 1 108 ? -8.790 -1.017 -13.278 1.00 81.25 108 PRO A O 1
ATOM 832 N N . THR A 1 109 ? -7.585 0.729 -12.541 1.00 83.50 109 THR A N 1
ATOM 833 C CA . THR A 1 109 ? -6.280 0.052 -12.457 1.00 83.50 109 THR A CA 1
ATOM 834 C C . THR A 1 109 ? -6.151 -0.915 -11.278 1.00 83.50 109 THR A C 1
ATOM 836 O O . THR A 1 109 ? -5.227 -1.716 -11.257 1.00 83.50 109 THR A O 1
ATOM 839 N N . VAL A 1 110 ? -7.088 -0.868 -10.327 1.00 90.31 110 VAL A N 1
ATOM 840 C CA . VAL A 1 110 ? -7.075 -1.678 -9.099 1.00 90.31 110 VAL A CA 1
ATOM 841 C C . VAL A 1 110 ? -7.405 -3.132 -9.424 1.00 90.31 110 VAL A C 1
ATOM 843 O O . VAL A 1 110 ? -8.429 -3.420 -10.068 1.00 90.31 110 VAL A O 1
ATOM 846 N N . SER A 1 111 ? -6.568 -4.041 -8.934 1.00 92.00 111 SER A N 1
ATOM 847 C CA . SER A 1 111 ? -6.635 -5.471 -9.201 1.00 92.00 111 SER A CA 1
ATOM 848 C C . SER A 1 111 ? -7.882 -6.121 -8.582 1.00 92.00 111 SER A C 1
ATOM 850 O O . SER A 1 111 ? -8.499 -5.623 -7.635 1.00 92.00 111 SER A O 1
ATOM 852 N N . ALA A 1 112 ? -8.305 -7.262 -9.134 1.00 94.06 112 ALA A N 1
ATOM 853 C CA . ALA A 1 112 ? -9.443 -8.003 -8.586 1.00 94.06 112 ALA A CA 1
ATOM 854 C C . ALA A 1 112 ? -9.165 -8.519 -7.162 1.00 94.06 112 ALA A C 1
ATOM 856 O O . ALA A 1 112 ? -10.084 -8.562 -6.338 1.00 94.06 112 ALA A O 1
ATOM 857 N N . GLU A 1 113 ? -7.908 -8.873 -6.887 1.00 94.81 113 GLU A N 1
ATOM 858 C CA . GLU A 1 113 ? -7.439 -9.372 -5.596 1.00 94.81 113 GLU A CA 1
ATOM 859 C C . GLU A 1 113 ? -7.439 -8.264 -4.539 1.00 94.81 113 GLU A C 1
ATOM 861 O O . GLU A 1 113 ? -8.061 -8.437 -3.493 1.00 94.81 113 GLU A O 1
ATOM 866 N N . GLU A 1 114 ? -6.890 -7.085 -4.851 1.00 95.81 114 GLU A N 1
ATOM 867 C CA . GLU A 1 114 ? -6.961 -5.891 -3.996 1.00 95.81 114 GLU A CA 1
ATOM 868 C C . GLU A 1 114 ? -8.415 -5.601 -3.609 1.00 95.81 114 GLU A C 1
ATOM 870 O O . GLU A 1 114 ? -8.759 -5.489 -2.428 1.00 95.81 114 GLU A O 1
ATOM 875 N N . ARG A 1 115 ? -9.320 -5.542 -4.600 1.00 96.44 115 ARG A N 1
ATOM 876 C CA . ARG A 1 115 ? -10.750 -5.291 -4.349 1.00 96.44 115 ARG A CA 1
ATOM 877 C C . ARG A 1 115 ? -11.369 -6.349 -3.442 1.00 96.44 115 ARG A C 1
ATOM 879 O O . ARG A 1 115 ? -12.245 -6.023 -2.644 1.00 96.44 115 ARG A O 1
ATOM 886 N N . GLN A 1 116 ? -10.981 -7.613 -3.596 1.00 97.56 116 GLN A N 1
ATOM 887 C CA . GLN A 1 116 ? -11.464 -8.696 -2.745 1.00 97.56 116 GLN A CA 1
ATOM 888 C C . GLN A 1 116 ? -10.958 -8.550 -1.310 1.00 97.56 116 GLN A C 1
ATOM 890 O O . GLN A 1 116 ? -11.758 -8.681 -0.382 1.00 97.56 116 GLN A O 1
ATOM 895 N N . LEU A 1 117 ? -9.678 -8.233 -1.127 1.00 98.25 117 LEU A N 1
ATOM 896 C CA . LEU A 1 117 ? -9.069 -8.019 0.182 1.00 98.25 117 LEU A CA 1
ATOM 897 C C . LEU A 1 117 ? -9.730 -6.842 0.911 1.00 98.25 117 LEU A C 1
ATOM 899 O O . LEU A 1 117 ? -10.169 -7.002 2.050 1.00 98.25 117 LEU A O 1
ATOM 903 N N . LEU A 1 118 ? -9.919 -5.699 0.238 1.00 98.00 118 LEU A N 1
ATOM 904 C CA . LEU A 1 118 ? -10.585 -4.541 0.842 1.00 98.00 118 LEU A CA 1
ATOM 905 C C . LEU A 1 118 ? -12.054 -4.823 1.191 1.00 98.00 118 LEU A C 1
ATOM 907 O O . LEU A 1 118 ? -12.512 -4.428 2.262 1.00 98.00 118 L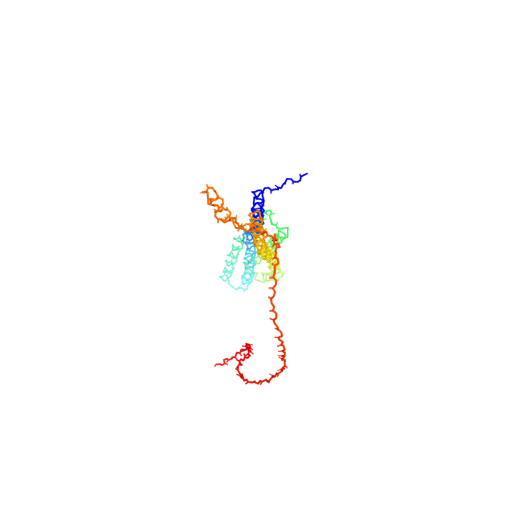EU A O 1
ATOM 911 N N . ARG A 1 119 ? -12.800 -5.540 0.336 1.00 97.94 119 ARG A N 1
ATOM 912 C CA . ARG A 1 119 ? -14.164 -5.984 0.684 1.00 97.94 119 ARG A CA 1
ATOM 913 C C . ARG A 1 119 ? -14.161 -6.848 1.941 1.00 97.94 119 ARG A C 1
ATOM 915 O O . ARG A 1 119 ? -14.942 -6.588 2.850 1.00 97.94 119 ARG A O 1
ATOM 922 N N . GLY A 1 120 ? -13.238 -7.806 2.025 1.00 98.31 120 GLY A N 1
ATOM 923 C CA . GLY A 1 120 ? -13.082 -8.653 3.203 1.00 98.31 120 GLY A CA 1
ATOM 924 C C . GLY A 1 120 ? -12.790 -7.853 4.475 1.00 98.31 120 GLY A C 1
ATOM 925 O O . GLY A 1 120 ? -13.327 -8.191 5.529 1.00 98.31 120 GLY A O 1
ATOM 926 N N . ILE A 1 121 ? -11.991 -6.784 4.390 1.00 98.62 121 ILE A N 1
ATOM 927 C CA . ILE A 1 121 ? -11.733 -5.860 5.509 1.00 98.62 121 ILE A CA 1
ATOM 928 C C . ILE A 1 121 ? -13.020 -5.135 5.932 1.00 98.62 121 ILE A C 1
ATOM 930 O O . ILE A 1 121 ? -13.313 -5.080 7.123 1.00 98.62 121 ILE A O 1
ATOM 934 N N . LYS A 1 122 ? -13.815 -4.630 4.982 1.00 98.19 122 LYS A N 1
ATOM 935 C CA . LYS A 1 122 ? -15.077 -3.927 5.279 1.00 98.19 122 LYS A CA 1
ATOM 936 C C . LYS A 1 122 ? -16.137 -4.837 5.905 1.00 98.19 122 LYS A C 1
ATOM 938 O O . LYS A 1 122 ? -16.885 -4.413 6.781 1.00 98.19 122 LYS A O 1
ATOM 943 N N . GLU A 1 123 ? -16.205 -6.092 5.473 1.00 98.31 123 GLU A N 1
ATOM 944 C CA . GLU A 1 123 ? -17.133 -7.080 6.037 1.00 98.31 123 GLU A CA 1
ATOM 945 C C . GLU A 1 123 ? -16.825 -7.370 7.513 1.00 98.31 123 GLU A C 1
ATOM 947 O O . GLU A 1 123 ? -17.718 -7.305 8.360 1.00 98.31 123 GLU A O 1
ATOM 952 N N . ILE A 1 124 ? -15.557 -7.651 7.841 1.00 98.56 124 ILE A N 1
ATOM 953 C CA . ILE A 1 124 ? -15.167 -7.927 9.230 1.00 98.56 124 ILE A CA 1
ATOM 954 C C . ILE A 1 124 ? -15.213 -6.666 10.098 1.00 98.56 124 ILE A C 1
ATOM 956 O O . ILE A 1 124 ? -15.553 -6.758 11.276 1.00 98.56 124 ILE A O 1
ATOM 960 N N . GLU A 1 125 ? -14.939 -5.488 9.531 1.00 98.31 125 GLU A N 1
ATOM 961 C CA . GLU A 1 125 ? -15.132 -4.203 10.205 1.00 98.31 125 GLU A CA 1
ATOM 962 C C . GLU A 1 125 ? -16.574 -4.077 10.712 1.00 98.31 125 GLU A C 1
ATOM 964 O O . GLU A 1 125 ? -16.788 -3.875 11.906 1.00 98.31 125 GLU A O 1
ATOM 969 N N . GLN A 1 126 ? -17.573 -4.265 9.843 1.00 97.88 126 GLN A N 1
ATOM 970 C CA . GLN A 1 126 ? -18.983 -4.145 10.228 1.00 97.88 126 GLN A CA 1
ATOM 971 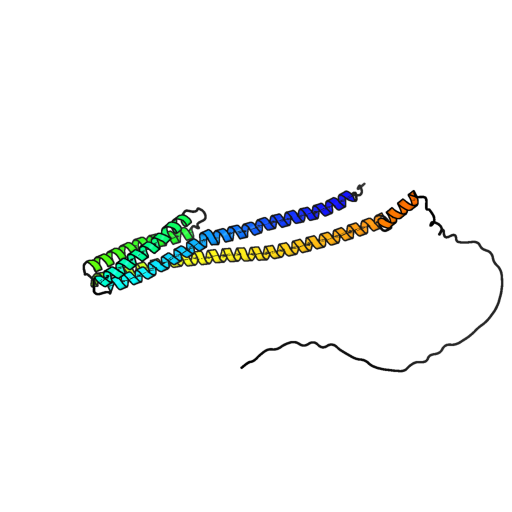C C . GLN A 1 126 ? -19.363 -5.098 11.369 1.00 97.88 126 GLN A C 1
ATOM 973 O O . GLN A 1 126 ? -20.015 -4.681 12.331 1.00 97.88 126 GLN A O 1
ATOM 978 N N . GLN A 1 127 ? -18.918 -6.356 11.294 1.00 97.12 127 GLN A N 1
ATOM 979 C CA . GLN A 1 127 ? -19.133 -7.350 12.347 1.00 97.12 127 GLN A CA 1
ATOM 980 C C . GLN A 1 127 ? -18.477 -6.926 13.671 1.00 97.12 127 GLN A C 1
ATOM 982 O O . GLN A 1 127 ? -19.136 -6.910 14.714 1.00 97.12 127 GLN A O 1
ATOM 987 N N . THR A 1 128 ? -17.204 -6.524 13.624 1.00 98.25 128 THR A N 1
ATOM 988 C CA . THR A 1 128 ? -16.418 -6.146 14.809 1.00 98.25 128 THR A CA 1
ATOM 989 C C . THR A 1 128 ? -16.978 -4.895 15.482 1.00 98.25 128 THR A C 1
ATOM 991 O O . THR A 1 128 ? -17.034 -4.809 16.711 1.00 98.25 128 THR A O 1
ATOM 994 N N . LEU A 1 129 ? -17.435 -3.912 14.700 1.00 97.75 129 LEU A N 1
ATOM 995 C CA . LEU A 1 129 ? -18.098 -2.718 15.225 1.00 97.75 129 LEU A CA 1
ATOM 996 C C . LEU A 1 129 ? -19.419 -3.068 15.918 1.00 97.75 129 LEU A C 1
ATOM 998 O O . LEU A 1 129 ? -19.749 -2.464 16.941 1.00 97.75 129 LEU A O 1
ATOM 1002 N N . GLY A 1 130 ? -20.161 -4.046 15.392 1.00 97.69 130 GLY A N 1
ATOM 1003 C CA . GLY A 1 130 ? -21.369 -4.571 16.024 1.00 97.69 130 GLY A CA 1
ATOM 1004 C C . GLY A 1 130 ? -21.089 -5.156 17.409 1.00 97.69 130 GLY A C 1
ATOM 1005 O O . GLY A 1 130 ? -21.687 -4.715 18.392 1.00 97.69 130 GLY A O 1
ATOM 1006 N N . SER A 1 131 ? -20.141 -6.092 17.511 1.00 96.81 131 SER A N 1
ATOM 1007 C CA . SER A 1 131 ? -19.799 -6.725 18.792 1.00 96.81 131 SER A CA 1
ATOM 1008 C C . SER A 1 131 ? -19.151 -5.736 19.775 1.00 96.81 131 SER A C 1
ATOM 1010 O O . SER A 1 131 ? -19.496 -5.730 20.957 1.00 96.81 131 SER A O 1
ATOM 1012 N N . THR A 1 132 ? -18.322 -4.804 19.288 1.00 98.31 132 THR A N 1
ATOM 1013 C CA . THR A 1 132 ? -17.742 -3.708 20.089 1.00 98.31 132 THR A CA 1
ATOM 1014 C C . THR A 1 132 ? -18.819 -2.836 20.740 1.00 98.31 132 THR A C 1
ATOM 1016 O O . THR A 1 132 ? -18.736 -2.539 21.933 1.00 98.31 132 THR A O 1
ATOM 1019 N N . LYS A 1 133 ? -19.856 -2.440 19.988 1.00 98.25 133 LYS A N 1
ATOM 1020 C CA . LYS A 1 133 ? -20.971 -1.643 20.530 1.00 98.25 133 LYS A CA 1
ATOM 1021 C C . LYS A 1 133 ? -21.693 -2.378 21.658 1.00 98.25 133 LYS A C 1
ATOM 1023 O O . LYS A 1 133 ? -22.000 -1.755 22.673 1.00 98.25 133 LYS A O 1
ATOM 1028 N N . SER A 1 134 ? -21.916 -3.683 21.510 1.00 98.19 134 SER A N 1
ATOM 1029 C CA . SER A 1 134 ? -22.536 -4.507 22.553 1.00 98.19 134 SER A CA 1
ATOM 1030 C C . SER A 1 134 ? -21.671 -4.597 23.814 1.00 98.19 134 SER A C 1
ATOM 1032 O O . SER A 1 134 ? -22.196 -4.432 24.914 1.00 98.19 134 SER A O 1
ATOM 1034 N N . VAL A 1 135 ? -20.349 -4.770 23.680 1.00 98.38 135 VAL A N 1
ATOM 1035 C CA . VAL A 1 135 ? -19.420 -4.764 24.829 1.00 98.38 135 VAL A CA 1
ATOM 1036 C C . VAL A 1 135 ? -19.468 -3.424 25.571 1.00 98.38 135 VAL A C 1
ATOM 1038 O O . VAL A 1 135 ? -19.603 -3.397 26.794 1.00 98.38 135 VAL A O 1
ATOM 1041 N N . ILE A 1 136 ? -19.414 -2.305 24.841 1.00 97.88 136 ILE A N 1
ATOM 1042 C CA . ILE A 1 136 ? -19.487 -0.961 25.435 1.00 97.88 136 ILE A CA 1
ATOM 1043 C C . ILE A 1 136 ? -20.837 -0.740 26.131 1.00 97.88 136 ILE A C 1
ATOM 1045 O O . ILE A 1 136 ? -20.877 -0.145 27.208 1.00 97.88 136 ILE A O 1
ATOM 1049 N N . ALA A 1 137 ? -21.939 -1.215 25.545 1.00 98.00 137 ALA A N 1
ATOM 1050 C CA . ALA A 1 137 ? -23.266 -1.102 26.142 1.00 98.00 137 ALA A CA 1
ATOM 1051 C C . ALA A 1 137 ? -23.347 -1.839 27.488 1.00 98.00 137 ALA A C 1
ATOM 1053 O O . ALA A 1 137 ? -23.727 -1.219 28.479 1.00 98.00 137 ALA A O 1
ATOM 1054 N N . LEU A 1 138 ? -22.905 -3.102 27.543 1.00 97.69 138 LEU A N 1
ATOM 1055 C CA . LEU A 1 138 ? -22.838 -3.890 28.783 1.00 97.69 138 LEU A CA 1
ATOM 1056 C C . LEU A 1 138 ? -21.979 -3.192 29.842 1.00 97.69 138 LEU A C 1
ATOM 1058 O O . LEU A 1 138 ? -22.375 -3.061 31.003 1.00 97.69 138 LEU A O 1
ATOM 1062 N N . ARG A 1 139 ? -20.825 -2.655 29.425 1.00 96.19 139 ARG A N 1
ATOM 1063 C CA . ARG A 1 139 ? -19.924 -1.947 30.335 1.00 96.19 139 ARG A CA 1
ATOM 1064 C C . ARG A 1 139 ? -20.560 -0.687 30.926 1.00 96.19 139 ARG A C 1
ATOM 1066 O O . ARG A 1 139 ? -20.373 -0.432 32.116 1.00 96.19 139 ARG A O 1
ATOM 1073 N N . ARG A 1 140 ? -21.315 0.072 30.122 1.00 95.50 140 ARG A N 1
ATOM 1074 C CA . ARG A 1 140 ? -22.026 1.297 30.537 1.00 95.50 140 ARG A CA 1
ATOM 1075 C C . ARG A 1 140 ? -23.229 1.026 31.437 1.00 95.50 140 ARG A C 1
ATOM 1077 O O . ARG A 1 140 ? -23.564 1.880 32.248 1.00 95.50 140 ARG A O 1
ATOM 1084 N N . THR A 1 141 ? -23.867 -0.137 31.325 1.00 95.75 141 THR A N 1
ATOM 1085 C CA . THR A 1 141 ? -24.962 -0.541 32.224 1.00 95.75 141 THR A CA 1
ATOM 1086 C C . THR A 1 141 ? -24.467 -1.163 33.533 1.00 95.75 141 THR A C 1
ATOM 1088 O O . THR A 1 141 ? -25.282 -1.600 34.340 1.00 95.75 141 THR A O 1
ATOM 1091 N N . GLY A 1 142 ? -23.147 -1.220 33.752 1.00 94.75 142 GLY A N 1
ATOM 1092 C CA . GLY A 1 142 ? -22.530 -1.802 34.947 1.00 94.75 142 GLY A CA 1
ATOM 1093 C C . GLY A 1 142 ? -22.366 -3.325 34.903 1.00 94.75 142 GLY A C 1
ATOM 1094 O O . GLY A 1 142 ? -21.868 -3.905 35.865 1.00 94.75 142 GLY A O 1
ATOM 1095 N N . ASP A 1 143 ? -22.721 -3.980 33.793 1.00 96.50 143 ASP A N 1
ATOM 1096 C CA . ASP A 1 143 ? -22.544 -5.424 33.618 1.00 96.50 143 ASP A CA 1
ATOM 1097 C C . ASP A 1 143 ? -21.121 -5.742 33.134 1.00 96.50 143 ASP A C 1
ATOM 1099 O O . ASP A 1 143 ? -20.858 -6.019 31.961 1.00 96.50 143 ASP A O 1
ATOM 1103 N N . ILE A 1 144 ? -20.168 -5.662 34.065 1.00 95.88 144 ILE A N 1
ATOM 1104 C CA . ILE A 1 144 ? -18.748 -5.912 33.784 1.00 95.88 144 ILE A CA 1
ATOM 1105 C C . ILE A 1 144 ? -18.518 -7.384 33.416 1.00 95.88 144 ILE A C 1
ATOM 1107 O O . ILE A 1 144 ? -17.766 -7.671 32.486 1.00 95.88 144 ILE A O 1
ATOM 1111 N N . ALA A 1 145 ? -19.182 -8.317 34.104 1.00 97.19 145 ALA A N 1
ATOM 1112 C CA . ALA A 1 145 ? -19.030 -9.748 33.850 1.00 97.19 145 ALA A CA 1
ATOM 1113 C C . ALA A 1 145 ? -19.546 -10.129 32.452 1.00 97.19 145 ALA A C 1
ATOM 1115 O O . ALA A 1 145 ? -18.861 -10.847 31.720 1.00 97.19 145 ALA A O 1
ATOM 1116 N N . GLY A 1 146 ? -20.705 -9.599 32.046 1.00 97.75 146 GLY A N 1
ATOM 1117 C CA . GLY A 1 146 ? -21.237 -9.769 30.697 1.00 97.75 146 GLY A CA 1
ATOM 1118 C C . GLY A 1 146 ? -20.337 -9.142 29.633 1.00 97.75 146 GLY A C 1
ATOM 1119 O O . GLY A 1 146 ? -20.051 -9.780 28.616 1.00 97.75 146 GLY A O 1
ATOM 1120 N N . ALA A 1 147 ? -19.821 -7.931 29.878 1.00 98.06 147 ALA A N 1
ATOM 1121 C CA . ALA A 1 147 ? -18.883 -7.273 28.968 1.00 98.06 147 ALA A CA 1
ATOM 1122 C C . ALA A 1 147 ? -17.596 -8.096 28.769 1.00 98.06 147 ALA A C 1
ATOM 1124 O O . ALA A 1 147 ? -17.159 -8.284 27.633 1.00 98.06 147 ALA A O 1
ATOM 1125 N N . GLN A 1 148 ? -17.021 -8.638 29.849 1.00 98.25 148 GLN A N 1
ATOM 1126 C CA . GLN A 1 148 ? -15.847 -9.518 29.797 1.00 98.25 148 GLN A CA 1
ATOM 1127 C C . GLN A 1 148 ? -16.134 -10.819 29.042 1.00 98.25 148 GLN A C 1
ATOM 1129 O O . GLN A 1 148 ? -15.340 -11.226 28.192 1.00 98.25 148 GLN A O 1
ATOM 1134 N N . ALA A 1 149 ? -17.274 -11.459 29.312 1.00 98.19 149 ALA A N 1
ATOM 1135 C CA . ALA A 1 149 ? -17.660 -12.696 28.645 1.00 98.19 149 ALA A CA 1
ATOM 1136 C C . ALA A 1 149 ? -17.824 -12.499 27.129 1.00 98.19 149 ALA A C 1
ATOM 1138 O O . ALA A 1 149 ? -17.287 -13.287 26.346 1.00 98.19 149 ALA A O 1
ATOM 1139 N N . LEU A 1 150 ? -18.505 -11.432 26.699 1.00 98.19 150 LEU A N 1
ATOM 1140 C CA . LEU A 1 150 ? -18.672 -11.115 25.278 1.00 98.19 150 LEU A CA 1
ATOM 1141 C C . LEU A 1 150 ? -17.339 -10.737 24.614 1.00 98.19 150 LEU A C 1
ATOM 1143 O O . LEU A 1 150 ? -17.040 -11.202 23.511 1.00 98.19 150 LEU A O 1
ATOM 1147 N N . LEU A 1 151 ? -16.510 -9.949 25.309 1.00 98.38 151 LEU A N 1
ATOM 1148 C CA . LEU A 1 151 ? -15.186 -9.567 24.826 1.00 98.38 151 LEU A CA 1
ATOM 1149 C C . LEU A 1 151 ? -14.324 -10.799 24.521 1.00 98.38 151 LEU A C 1
ATOM 1151 O O . LEU A 1 151 ? -13.698 -10.862 23.462 1.00 98.38 151 LEU A O 1
ATOM 1155 N N . LEU A 1 152 ? -14.288 -11.774 25.432 1.00 97.88 152 LEU A N 1
ATOM 1156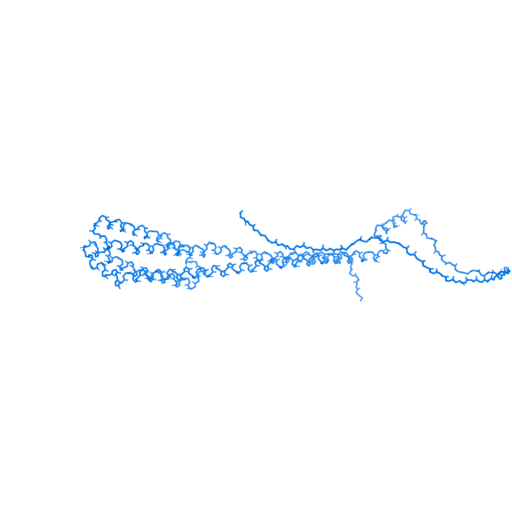 C CA . LEU A 1 152 ? -13.445 -12.966 25.307 1.00 97.88 152 LEU A CA 1
ATOM 1157 C C . LEU A 1 152 ? -14.013 -14.005 24.336 1.00 97.88 152 LEU A C 1
ATOM 1159 O O . LEU A 1 152 ? -13.252 -14.627 23.600 1.00 97.88 152 LEU A O 1
ATOM 1163 N N . SER A 1 153 ? -15.332 -14.204 24.332 1.00 97.62 153 SER A N 1
ATOM 1164 C CA . SER A 1 153 ? -15.971 -15.243 23.512 1.00 97.62 153 SER A CA 1
ATOM 1165 C C . SER A 1 153 ? -16.109 -14.866 22.038 1.00 97.62 153 SER A C 1
ATOM 1167 O O . SER A 1 153 ? -16.116 -15.761 21.195 1.00 97.62 153 SER A O 1
ATOM 1169 N N . GLN A 1 154 ? -16.210 -13.570 21.722 1.00 97.06 154 GLN A N 1
ATOM 1170 C CA . GLN A 1 154 ? -16.475 -13.102 20.363 1.00 97.06 154 GLN A CA 1
ATOM 1171 C C . GLN A 1 154 ? -15.568 -11.942 19.947 1.00 97.06 154 GLN A C 1
ATOM 1173 O O . GLN A 1 154 ? -14.781 -12.082 19.012 1.00 97.06 154 GLN A O 1
ATOM 1178 N N . THR A 1 155 ? -15.644 -10.798 20.634 1.00 98.06 155 THR A N 1
ATOM 1179 C CA . THR A 1 155 ? -15.071 -9.541 20.118 1.00 98.06 155 THR A CA 1
ATOM 1180 C C . THR A 1 155 ? -13.554 -9.607 19.928 1.00 98.06 155 THR A C 1
ATOM 1182 O O . THR A 1 155 ? -13.037 -9.096 18.940 1.00 98.06 155 THR A O 1
ATOM 1185 N N . SER A 1 156 ? -12.822 -10.294 20.809 1.00 97.81 156 SER A N 1
ATOM 1186 C CA . SER A 1 156 ? -11.369 -10.493 20.655 1.00 97.81 156 SER A CA 1
ATOM 1187 C C . SER A 1 156 ? -11.014 -11.286 19.387 1.00 97.81 156 SER A C 1
ATOM 1189 O O . SER A 1 156 ? -10.009 -10.997 18.730 1.00 97.81 156 SER A O 1
ATOM 1191 N N . GLY A 1 157 ? -11.849 -12.265 19.024 1.00 98.31 157 GLY A N 1
ATOM 1192 C CA . GLY A 1 157 ? -11.723 -13.025 17.781 1.00 98.31 157 GLY A CA 1
ATOM 1193 C C . GLY A 1 157 ? -11.996 -12.156 16.554 1.00 98.31 157 GLY A C 1
ATOM 1194 O O . GLY A 1 157 ? -11.205 -12.180 15.612 1.00 98.31 157 GLY A O 1
ATOM 1195 N N . ASP A 1 158 ? -13.043 -11.328 16.607 1.00 98.44 158 ASP A N 1
ATOM 1196 C CA . ASP A 1 158 ? -13.391 -10.383 15.538 1.00 98.44 158 ASP A CA 1
ATOM 1197 C C . ASP A 1 158 ? -12.231 -9.403 15.247 1.00 98.44 158 ASP A C 1
ATOM 1199 O O . ASP A 1 158 ? -11.806 -9.269 14.099 1.00 98.44 158 ASP A O 1
ATOM 1203 N N . TYR A 1 159 ? -11.632 -8.791 16.283 1.00 98.62 159 TYR A N 1
ATOM 1204 C CA . TYR A 1 159 ? -10.460 -7.909 16.123 1.00 98.62 159 TYR A CA 1
ATOM 1205 C C . TYR A 1 159 ? -9.239 -8.642 15.547 1.00 98.62 159 TYR A C 1
ATOM 1207 O O . TYR A 1 159 ? -8.509 -8.084 14.725 1.00 98.62 159 TYR A O 1
ATOM 1215 N N . SER A 1 160 ? -9.007 -9.890 15.963 1.00 98.56 160 SER A N 1
ATOM 1216 C CA . SER A 1 160 ? -7.889 -10.703 15.462 1.00 98.56 160 SER A CA 1
ATOM 1217 C C . SER A 1 160 ? -8.053 -11.034 13.977 1.00 98.56 160 SER A C 1
ATOM 1219 O O . SER A 1 160 ? -7.105 -10.902 13.201 1.00 98.56 160 SER A O 1
ATOM 1221 N N . GLU A 1 161 ? -9.262 -11.414 13.564 1.00 98.69 161 GLU A N 1
ATOM 1222 C CA . GLU A 1 161 ? -9.590 -11.654 12.158 1.00 98.69 161 GLU A CA 1
ATOM 1223 C C . GLU A 1 161 ? -9.517 -10.355 11.343 1.00 98.69 161 GLU A C 1
ATOM 1225 O O . GLU A 1 161 ? -8.994 -10.359 10.229 1.00 98.69 161 GLU A O 1
ATOM 1230 N N . TRP A 1 162 ? -9.938 -9.218 11.906 1.00 98.69 162 TRP A N 1
ATOM 1231 C CA . TRP A 1 162 ? -9.808 -7.921 11.243 1.00 98.69 162 TRP A CA 1
ATOM 1232 C C . TRP A 1 162 ? -8.349 -7.558 10.961 1.00 98.69 162 TRP A C 1
ATOM 1234 O O . TRP A 1 162 ? -7.998 -7.249 9.820 1.00 98.69 162 TRP A O 1
ATOM 1244 N N . LEU A 1 163 ? -7.475 -7.685 11.963 1.00 98.69 163 LEU A N 1
ATOM 1245 C CA . LEU A 1 163 ? -6.036 -7.473 11.798 1.00 98.69 163 LEU A CA 1
ATOM 1246 C C . LEU A 1 163 ? -5.430 -8.424 10.763 1.00 98.69 163 LEU A C 1
ATOM 1248 O O . LEU A 1 163 ? -4.601 -8.003 9.960 1.00 98.69 163 LEU A O 1
ATOM 1252 N N . LYS A 1 164 ? -5.859 -9.689 10.742 1.00 98.75 164 LYS A N 1
ATOM 1253 C CA . LYS A 1 164 ? -5.401 -10.672 9.754 1.00 98.75 164 LYS A CA 1
ATOM 1254 C C . LYS A 1 164 ? -5.786 -10.275 8.328 1.00 98.75 164 LYS A C 1
ATOM 1256 O O . LYS A 1 164 ? -4.943 -10.358 7.439 1.00 98.75 164 LYS A O 1
ATOM 1261 N N . ARG A 1 165 ? -7.024 -9.823 8.097 1.00 98.75 165 ARG A N 1
ATOM 1262 C CA . ARG A 1 165 ? -7.465 -9.369 6.765 1.00 98.75 165 ARG A CA 1
ATOM 1263 C C . ARG A 1 165 ? -6.739 -8.103 6.318 1.00 98.75 165 ARG A C 1
ATOM 1265 O O . ARG A 1 165 ? -6.401 -7.988 5.145 1.00 98.75 165 ARG A O 1
ATOM 1272 N N . ILE A 1 166 ? -6.447 -7.192 7.248 1.00 98.69 166 ILE A N 1
ATOM 1273 C CA . ILE A 1 166 ? -5.618 -6.015 6.961 1.00 98.69 166 ILE A CA 1
ATOM 1274 C C . ILE A 1 166 ? -4.187 -6.432 6.596 1.00 98.69 166 ILE A C 1
ATOM 1276 O O . ILE A 1 166 ? -3.661 -5.944 5.601 1.00 98.69 166 ILE A O 1
ATOM 1280 N N . ASN A 1 167 ? -3.571 -7.354 7.346 1.00 98.50 167 ASN A N 1
ATOM 1281 C CA . ASN A 1 167 ? -2.229 -7.854 7.029 1.00 98.50 167 ASN A CA 1
ATOM 1282 C C . ASN A 1 167 ? -2.182 -8.503 5.641 1.00 98.50 167 ASN A C 1
ATOM 1284 O O . ASN A 1 167 ? -1.257 -8.231 4.894 1.00 98.50 167 ASN A O 1
ATOM 1288 N N . ALA A 1 168 ? -3.203 -9.276 5.257 1.00 98.44 168 ALA A N 1
ATOM 1289 C CA . ALA A 1 168 ? -3.259 -9.875 3.924 1.00 98.44 168 ALA A CA 1
ATOM 1290 C C . ALA A 1 168 ? -3.234 -8.824 2.796 1.00 98.44 168 ALA A C 1
ATOM 1292 O O . ALA A 1 168 ? -2.603 -9.051 1.768 1.00 98.44 168 ALA A O 1
ATOM 1293 N N . LEU A 1 169 ? -3.876 -7.664 2.993 1.00 98.06 169 LEU A N 1
ATOM 1294 C CA . LEU A 1 169 ? -3.763 -6.540 2.059 1.00 98.06 169 LEU A CA 1
ATOM 1295 C C . LEU A 1 169 ? -2.357 -5.926 2.074 1.00 98.06 169 LEU A C 1
ATOM 1297 O O . LEU A 1 169 ? -1.798 -5.690 1.011 1.00 98.06 169 LEU A O 1
ATOM 1301 N N . ILE A 1 170 ? -1.769 -5.701 3.252 1.00 97.94 170 ILE A N 1
ATOM 1302 C CA . ILE A 1 170 ? -0.402 -5.159 3.371 1.00 97.94 170 ILE A CA 1
ATOM 1303 C C . ILE A 1 170 ? 0.611 -6.064 2.657 1.00 97.94 170 ILE A C 1
ATOM 1305 O O . ILE A 1 170 ? 1.434 -5.561 1.895 1.00 97.94 170 ILE A O 1
ATOM 1309 N N . ASP A 1 171 ? 0.525 -7.377 2.874 1.00 97.62 171 ASP A N 1
ATOM 1310 C CA . ASP A 1 171 ? 1.427 -8.369 2.288 1.00 97.62 171 ASP A CA 1
ATOM 1311 C C . ASP A 1 171 ? 1.279 -8.422 0.758 1.00 97.62 171 ASP A C 1
ATOM 1313 O O . ASP A 1 171 ? 2.275 -8.520 0.037 1.00 97.62 171 ASP A O 1
ATOM 1317 N N . HIS A 1 172 ? 0.043 -8.320 0.250 1.00 96.31 172 HIS A N 1
ATOM 1318 C CA . HIS A 1 172 ? -0.230 -8.256 -1.188 1.00 96.31 172 HIS A CA 1
ATOM 1319 C C . HIS A 1 172 ? 0.403 -7.013 -1.827 1.00 96.31 172 HIS A C 1
ATOM 1321 O O . HIS A 1 172 ? 1.118 -7.125 -2.824 1.00 96.31 172 HIS A O 1
ATOM 1327 N N . GLU A 1 173 ? 0.192 -5.838 -1.229 1.00 95.56 173 GLU A N 1
ATOM 1328 C CA . GLU A 1 173 ? 0.776 -4.582 -1.709 1.00 95.56 173 GLU A CA 1
ATOM 1329 C C . GLU A 1 173 ? 2.306 -4.610 -1.651 1.00 95.56 173 GLU A C 1
ATOM 1331 O O . GLU A 1 173 ? 2.971 -4.216 -2.607 1.00 95.56 173 GLU A O 1
ATOM 1336 N N . GLU A 1 174 ? 2.893 -5.130 -0.567 1.00 95.69 174 GLU A N 1
ATOM 1337 C CA . GLU A 1 174 ? 4.347 -5.257 -0.437 1.00 95.69 174 GLU A CA 1
ATOM 1338 C C . GLU A 1 174 ? 4.937 -6.159 -1.530 1.00 95.69 174 GLU A C 1
ATOM 1340 O O . GLU A 1 174 ? 5.937 -5.806 -2.166 1.00 95.69 174 GLU A O 1
ATOM 1345 N N . ALA A 1 175 ? 4.298 -7.301 -1.795 1.00 94.75 175 ALA A N 1
ATOM 1346 C CA . ALA A 1 175 ? 4.708 -8.210 -2.858 1.00 94.75 175 ALA A CA 1
ATOM 1347 C C . ALA A 1 175 ? 4.571 -7.566 -4.248 1.00 94.75 175 ALA A C 1
ATOM 1349 O O . ALA A 1 175 ? 5.496 -7.661 -5.060 1.00 94.75 175 ALA A O 1
ATOM 1350 N N . SER A 1 176 ? 3.455 -6.878 -4.511 1.00 92.38 176 SER A N 1
ATOM 1351 C CA . SER A 1 176 ? 3.202 -6.166 -5.769 1.00 92.38 176 SER A CA 1
ATOM 1352 C C . SER A 1 176 ? 4.250 -5.079 -6.019 1.00 92.38 176 SER A C 1
ATOM 1354 O O . SER A 1 176 ? 4.907 -5.076 -7.064 1.00 92.38 176 SER A O 1
ATOM 1356 N N . ILE A 1 177 ? 4.493 -4.211 -5.032 1.00 93.38 177 ILE A N 1
ATOM 1357 C CA . ILE A 1 177 ? 5.498 -3.142 -5.100 1.00 93.38 177 ILE A CA 1
ATOM 1358 C C . ILE A 1 177 ? 6.883 -3.726 -5.373 1.00 93.38 177 ILE A C 1
ATOM 1360 O O . ILE A 1 177 ? 7.603 -3.236 -6.245 1.00 93.38 177 ILE A O 1
ATOM 1364 N N . ARG A 1 178 ? 7.262 -4.797 -4.669 1.00 94.44 178 ARG A N 1
ATOM 1365 C CA . ARG A 1 178 ? 8.567 -5.436 -4.857 1.00 94.44 178 ARG A CA 1
ATOM 1366 C C . ARG A 1 178 ? 8.756 -5.937 -6.288 1.00 94.44 178 ARG A C 1
ATOM 1368 O O . ARG A 1 178 ? 9.783 -5.647 -6.894 1.00 94.44 178 ARG A O 1
ATOM 1375 N N . VAL A 1 179 ? 7.759 -6.622 -6.849 1.00 92.88 179 VAL A N 1
ATOM 1376 C CA . VAL A 1 179 ? 7.802 -7.108 -8.239 1.00 92.88 179 VAL A CA 1
ATOM 1377 C C . VAL A 1 179 ? 7.938 -5.950 -9.230 1.00 92.88 179 VAL A C 1
ATOM 1379 O O . VAL A 1 179 ? 8.729 -6.027 -10.173 1.00 92.88 179 VAL A O 1
ATOM 1382 N N . GLN A 1 180 ? 7.201 -4.858 -9.023 1.00 90.00 180 GLN A N 1
ATOM 1383 C CA . GLN A 1 180 ? 7.280 -3.674 -9.881 1.00 90.00 180 GLN A CA 1
ATOM 1384 C C . GLN A 1 180 ? 8.667 -3.019 -9.826 1.00 90.00 180 GLN A C 1
ATOM 1386 O O . GLN A 1 180 ? 9.258 -2.730 -10.870 1.00 90.00 180 GLN A O 1
ATOM 1391 N N . LEU A 1 181 ? 9.235 -2.855 -8.629 1.00 92.00 181 LEU A N 1
ATOM 1392 C CA . LEU A 1 181 ? 10.577 -2.299 -8.447 1.00 92.00 181 LEU A CA 1
ATOM 1393 C C . LEU A 1 181 ? 11.670 -3.202 -9.036 1.00 92.00 181 LEU A C 1
ATOM 1395 O O . LEU A 1 181 ? 12.603 -2.694 -9.663 1.00 92.00 181 LEU A O 1
ATOM 1399 N N . ASP A 1 182 ? 11.547 -4.522 -8.899 1.00 93.12 182 ASP A N 1
ATOM 1400 C CA . ASP A 1 182 ? 12.473 -5.483 -9.508 1.00 93.12 182 ASP A CA 1
ATOM 1401 C C . ASP A 1 182 ? 12.428 -5.391 -11.047 1.00 93.12 182 ASP A C 1
ATOM 1403 O O . ASP A 1 182 ? 13.472 -5.360 -11.707 1.00 93.12 182 ASP A O 1
ATOM 1407 N N . ASN A 1 183 ? 11.234 -5.240 -11.634 1.00 89.81 183 ASN A N 1
ATOM 1408 C CA . ASN A 1 183 ? 11.060 -5.033 -13.076 1.00 89.81 183 ASN A CA 1
ATOM 1409 C C . ASN A 1 183 ? 11.663 -3.705 -13.565 1.00 89.81 183 ASN A C 1
ATOM 1411 O O . ASN A 1 183 ? 12.274 -3.658 -14.641 1.00 89.81 183 ASN A O 1
ATOM 1415 N N . VAL A 1 184 ? 11.535 -2.629 -12.781 1.00 92.12 184 VAL A N 1
ATOM 1416 C CA . VAL A 1 184 ? 12.175 -1.333 -13.062 1.00 92.12 184 VAL A CA 1
ATOM 1417 C C . VAL A 1 184 ? 13.697 -1.471 -13.046 1.00 92.12 184 VAL A C 1
ATOM 1419 O O . VAL A 1 184 ? 14.361 -1.050 -13.997 1.00 92.12 184 VAL A O 1
ATOM 1422 N N . GLN A 1 185 ? 14.262 -2.116 -12.022 1.00 90.75 185 GLN A N 1
ATOM 1423 C CA . GLN A 1 185 ? 15.708 -2.342 -11.917 1.00 90.75 185 GLN A CA 1
ATOM 1424 C C . GLN A 1 185 ? 16.242 -3.210 -13.066 1.00 90.75 185 GLN A C 1
ATOM 1426 O O . GLN A 1 185 ? 17.259 -2.878 -13.691 1.00 90.75 185 GLN A O 1
ATOM 1431 N N . ALA A 1 186 ? 15.538 -4.293 -13.403 1.00 90.38 186 ALA A N 1
ATOM 1432 C CA . ALA A 1 186 ? 15.878 -5.145 -14.537 1.00 90.38 186 ALA A CA 1
ATOM 1433 C C . ALA A 1 186 ? 15.844 -4.356 -15.857 1.00 90.38 186 ALA A C 1
ATOM 1435 O O . ALA A 1 186 ? 16.784 -4.426 -16.651 1.00 90.38 186 ALA A O 1
ATOM 1436 N N . THR A 1 187 ? 14.814 -3.535 -16.068 1.00 88.06 187 THR A N 1
ATOM 1437 C CA . THR A 1 187 ? 14.688 -2.707 -17.274 1.00 88.06 187 THR A CA 1
ATOM 1438 C C . THR A 1 187 ? 15.796 -1.660 -17.366 1.00 88.06 187 THR A C 1
ATOM 1440 O O . THR A 1 187 ? 16.394 -1.495 -18.431 1.00 88.06 187 THR A O 1
ATOM 1443 N N . ALA A 1 188 ? 16.129 -0.994 -16.259 1.00 88.56 188 ALA A N 1
ATOM 1444 C CA . ALA A 1 188 ? 17.202 -0.006 -16.205 1.00 88.56 188 ALA A CA 1
ATOM 1445 C C . ALA A 1 188 ? 18.581 -0.625 -16.503 1.00 88.56 188 ALA A C 1
ATOM 1447 O O . ALA A 1 188 ? 19.363 -0.064 -17.277 1.00 88.56 188 ALA A O 1
ATOM 1448 N N . SER A 1 189 ? 18.879 -1.803 -15.940 1.00 87.69 189 SER A N 1
ATOM 1449 C CA . SER A 1 189 ? 20.153 -2.501 -16.175 1.00 87.69 189 SER A CA 1
ATOM 1450 C C . SER A 1 189 ? 20.304 -2.971 -17.629 1.00 87.69 189 SER A C 1
ATOM 1452 O O . SER A 1 189 ? 21.346 -2.734 -18.250 1.00 87.69 189 SER A O 1
ATOM 1454 N N . GLN A 1 190 ? 19.249 -3.548 -18.213 1.00 86.25 190 GLN A N 1
ATOM 1455 C CA . GLN A 1 190 ? 19.221 -3.946 -19.624 1.00 86.25 190 GLN A CA 1
ATOM 1456 C C . GLN A 1 190 ? 19.355 -2.737 -20.553 1.00 86.25 190 GLN A C 1
ATOM 1458 O O . GLN A 1 190 ? 20.125 -2.774 -21.516 1.00 86.25 190 GLN A O 1
ATOM 1463 N N . PHE A 1 191 ? 18.650 -1.644 -20.248 1.00 87.88 191 PHE A N 1
ATOM 1464 C CA . PHE A 1 191 ? 18.737 -0.399 -21.004 1.00 87.88 191 PHE A CA 1
ATOM 1465 C C . PHE A 1 191 ? 20.161 0.167 -21.001 1.00 87.88 191 PHE A C 1
ATOM 1467 O O . PHE A 1 191 ? 20.688 0.510 -22.060 1.00 87.88 191 PHE A O 1
ATOM 1474 N N . ARG A 1 192 ? 20.830 0.187 -19.842 1.00 87.19 192 ARG A N 1
ATOM 1475 C CA . ARG A 1 192 ? 22.231 0.619 -19.735 1.00 87.19 192 ARG A CA 1
ATOM 1476 C C . ARG A 1 192 ? 23.158 -0.218 -20.619 1.00 87.19 192 ARG A C 1
ATOM 1478 O O . ARG A 1 192 ? 23.989 0.347 -21.330 1.00 87.19 192 ARG A O 1
ATOM 1485 N N . GLY A 1 193 ? 23.015 -1.544 -20.595 1.00 87.19 193 GLY A N 1
ATOM 1486 C CA . GLY A 1 193 ? 23.796 -2.445 -21.447 1.00 87.19 193 GLY A CA 1
ATOM 1487 C C . GLY A 1 193 ? 23.571 -2.181 -22.938 1.00 87.19 193 GLY A C 1
ATOM 1488 O O . GLY A 1 193 ? 24.533 -2.052 -23.696 1.00 87.19 193 GLY A O 1
ATOM 1489 N N . LEU A 1 194 ? 22.308 -2.015 -23.345 1.00 87.88 194 LEU A N 1
ATOM 1490 C CA . LEU A 1 194 ? 21.943 -1.692 -24.724 1.00 87.88 194 LEU A CA 1
ATOM 1491 C C . LEU A 1 194 ? 22.545 -0.356 -25.177 1.00 87.88 194 LEU A C 1
ATOM 1493 O O . LEU A 1 194 ? 23.113 -0.292 -26.263 1.00 87.88 194 LEU A O 1
ATOM 1497 N N . MET A 1 195 ? 22.475 0.690 -24.347 1.00 87.44 195 MET A N 1
ATOM 1498 C CA . MET A 1 195 ? 23.046 2.005 -24.661 1.00 87.44 195 MET A CA 1
ATOM 1499 C C . MET A 1 195 ? 24.566 1.947 -24.834 1.00 87.44 195 MET A C 1
ATOM 1501 O O . MET A 1 195 ? 25.098 2.537 -25.776 1.00 87.44 195 MET A O 1
ATOM 1505 N N . LEU A 1 196 ? 25.270 1.213 -23.966 1.00 90.94 196 LEU A N 1
ATOM 1506 C CA . LEU A 1 196 ? 26.719 1.027 -24.076 1.00 90.94 196 LEU A CA 1
ATOM 1507 C C . LEU A 1 196 ? 27.097 0.267 -25.351 1.00 90.94 196 LEU A C 1
ATOM 1509 O O . LEU A 1 196 ? 27.980 0.713 -26.084 1.00 90.94 196 LEU A O 1
ATOM 1513 N N . LEU A 1 197 ? 26.405 -0.836 -25.653 1.00 90.38 197 LEU A N 1
ATOM 1514 C CA . LEU A 1 197 ? 26.638 -1.618 -26.870 1.00 90.38 197 LEU A CA 1
ATOM 1515 C C . LEU A 1 197 ? 26.329 -0.815 -28.134 1.00 90.38 197 LEU A C 1
ATOM 1517 O O . LEU A 1 197 ? 27.123 -0.817 -29.072 1.00 90.38 197 LEU A O 1
ATOM 1521 N N . ALA A 1 198 ? 25.208 -0.096 -28.153 1.00 88.06 198 ALA A N 1
ATOM 1522 C CA . ALA A 1 198 ? 24.810 0.723 -29.288 1.00 88.06 198 ALA A CA 1
ATOM 1523 C C . ALA A 1 198 ? 25.785 1.889 -29.516 1.00 88.06 198 ALA A C 1
ATOM 1525 O O . ALA A 1 198 ? 26.154 2.167 -30.656 1.00 88.06 198 ALA A O 1
ATOM 1526 N N . THR A 1 199 ? 26.277 2.512 -28.440 1.00 88.31 199 THR A N 1
ATOM 1527 C CA . THR A 1 199 ? 27.314 3.554 -28.510 1.00 88.31 199 THR A CA 1
ATOM 1528 C C . THR A 1 199 ? 28.631 2.986 -29.031 1.00 88.31 199 THR A C 1
ATOM 1530 O O . THR A 1 199 ? 29.218 3.547 -29.954 1.00 88.31 199 THR A O 1
ATOM 1533 N N . ALA A 1 200 ? 29.083 1.845 -28.501 1.00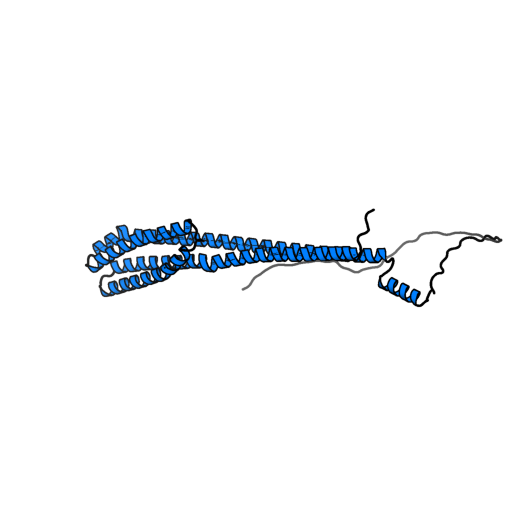 91.12 200 ALA A N 1
ATOM 1534 C CA . ALA A 1 200 ? 30.295 1.181 -28.973 1.00 91.12 200 ALA A CA 1
ATOM 1535 C C . ALA A 1 200 ? 30.189 0.810 -30.461 1.00 91.12 200 ALA A C 1
ATOM 1537 O O . ALA A 1 200 ? 31.111 1.069 -31.235 1.00 91.12 200 ALA A O 1
ATOM 1538 N N . PHE A 1 201 ? 29.040 0.275 -30.885 1.00 89.88 201 PHE A N 1
ATOM 1539 C CA . PHE A 1 201 ? 28.766 -0.042 -32.284 1.00 89.88 201 PHE A CA 1
ATOM 1540 C C . PHE A 1 201 ? 28.769 1.208 -33.174 1.00 89.88 201 PHE A C 1
ATOM 1542 O O . PHE A 1 201 ? 29.393 1.196 -34.234 1.00 89.88 201 PHE A O 1
ATOM 1549 N N . ALA A 1 202 ? 28.143 2.305 -32.737 1.00 86.94 202 ALA A N 1
ATOM 1550 C CA . ALA A 1 202 ? 28.142 3.573 -33.466 1.00 86.94 202 ALA A CA 1
ATOM 1551 C C . ALA A 1 202 ? 29.563 4.142 -33.639 1.00 86.94 202 ALA A C 1
ATOM 1553 O O . ALA A 1 202 ? 29.927 4.581 -34.732 1.00 86.94 202 ALA A O 1
ATOM 1554 N N . VAL A 1 203 ? 30.390 4.086 -32.588 1.00 89.00 203 VAL A N 1
ATOM 1555 C CA . VAL A 1 203 ? 31.799 4.510 -32.633 1.00 89.00 203 VAL A CA 1
ATOM 1556 C C . VAL A 1 203 ? 32.600 3.640 -33.601 1.00 89.00 203 VAL A C 1
ATOM 1558 O O . VAL A 1 203 ? 33.299 4.172 -34.464 1.00 89.00 203 VAL A O 1
ATOM 1561 N N . LEU A 1 204 ? 32.468 2.313 -33.518 1.00 90.69 204 LEU A N 1
ATOM 1562 C CA . LEU A 1 204 ? 33.146 1.385 -34.429 1.00 90.69 204 LEU A CA 1
ATOM 1563 C C . LEU A 1 204 ? 32.736 1.621 -35.886 1.00 90.69 204 LEU A C 1
ATOM 1565 O O . LEU A 1 204 ? 33.600 1.703 -36.760 1.00 90.69 204 LEU A O 1
ATOM 1569 N N . LEU A 1 205 ? 31.438 1.788 -36.147 1.00 87.62 205 LEU A N 1
ATOM 1570 C CA . LEU A 1 205 ? 30.915 2.087 -37.478 1.00 87.62 205 LEU A CA 1
ATOM 1571 C C . LEU A 1 205 ? 31.487 3.404 -38.019 1.00 87.62 205 LEU A C 1
ATOM 1573 O O . LEU A 1 205 ? 31.911 3.456 -39.173 1.00 87.62 205 LEU A O 1
ATOM 1577 N N . SER A 1 206 ? 31.561 4.441 -37.179 1.00 85.75 206 SER A N 1
ATOM 1578 C CA . SER A 1 206 ? 32.152 5.736 -37.530 1.00 85.75 206 SER A CA 1
ATOM 1579 C C . SER A 1 206 ? 33.638 5.618 -37.894 1.00 85.75 206 SER A C 1
ATOM 1581 O O . SER A 1 206 ? 34.069 6.149 -38.923 1.00 85.75 206 SER A O 1
ATOM 1583 N N . ILE A 1 207 ? 34.420 4.859 -37.117 1.00 89.31 207 ILE A N 1
ATOM 1584 C CA . ILE A 1 207 ? 35.845 4.609 -37.392 1.00 89.31 207 ILE A CA 1
ATOM 1585 C C . ILE A 1 207 ? 36.014 3.848 -38.711 1.00 89.31 207 ILE A C 1
ATOM 1587 O O . ILE A 1 207 ? 36.799 4.263 -39.566 1.00 89.31 207 ILE A O 1
ATOM 1591 N N . VAL A 1 208 ? 35.265 2.758 -38.910 1.00 87.94 208 VAL A N 1
ATOM 1592 C CA . VAL A 1 208 ? 35.338 1.935 -40.128 1.00 87.94 208 VAL A CA 1
ATOM 1593 C C . VAL A 1 208 ? 34.982 2.761 -41.361 1.00 87.94 208 VAL A C 1
ATOM 1595 O O . VAL A 1 208 ? 35.718 2.739 -42.351 1.00 87.94 208 VAL A O 1
ATOM 1598 N N . LEU A 1 209 ? 33.891 3.527 -41.294 1.00 84.44 209 LEU A N 1
ATOM 1599 C CA . LEU A 1 209 ? 33.449 4.383 -42.388 1.00 84.44 209 LEU A CA 1
ATOM 1600 C C . LEU A 1 209 ? 34.483 5.476 -42.693 1.00 84.44 209 LEU A C 1
ATOM 1602 O O . LEU A 1 209 ? 34.824 5.685 -43.858 1.00 84.44 209 LEU A O 1
ATOM 1606 N N . SER A 1 210 ? 35.044 6.112 -41.661 1.00 83.94 210 SER A N 1
ATOM 1607 C CA . SER A 1 210 ? 36.090 7.134 -41.806 1.00 83.94 210 SER A CA 1
ATOM 1608 C C . SER A 1 210 ? 37.337 6.573 -42.492 1.00 83.94 210 SER A C 1
ATOM 1610 O O . SER A 1 210 ? 37.816 7.133 -43.479 1.00 83.94 210 SER A O 1
ATOM 1612 N N . VAL A 1 211 ? 37.834 5.420 -42.034 1.00 86.31 211 VAL A N 1
ATOM 1613 C CA . VAL A 1 211 ? 39.001 4.748 -42.628 1.00 86.31 211 VAL A CA 1
ATOM 1614 C C . VAL A 1 211 ? 38.731 4.338 -44.078 1.00 86.31 211 VAL A C 1
ATOM 1616 O O . VAL A 1 211 ? 39.603 4.499 -44.938 1.00 86.31 211 VAL A O 1
ATOM 1619 N N . PHE A 1 212 ? 37.533 3.828 -44.372 1.00 83.19 212 PHE A N 1
ATOM 1620 C CA . PHE A 1 212 ? 37.141 3.432 -45.723 1.00 83.19 212 PHE A CA 1
ATOM 1621 C C . PHE A 1 212 ? 37.101 4.630 -46.682 1.00 83.19 212 PHE A C 1
ATOM 1623 O O . PHE A 1 212 ? 37.663 4.555 -47.778 1.00 83.19 212 PHE A O 1
ATOM 1630 N N . ILE A 1 213 ? 36.511 5.752 -46.254 1.00 80.19 213 ILE A N 1
ATOM 1631 C CA . ILE A 1 213 ? 36.460 6.993 -47.038 1.00 80.19 213 ILE A CA 1
ATOM 1632 C C . ILE A 1 213 ? 37.877 7.523 -47.297 1.00 80.19 213 ILE A C 1
ATOM 1634 O O . ILE A 1 213 ? 38.221 7.781 -48.451 1.00 80.19 213 ILE A O 1
ATOM 1638 N N . ILE A 1 214 ? 38.728 7.618 -46.267 1.00 81.69 214 ILE A N 1
ATOM 1639 C CA . ILE A 1 214 ? 40.109 8.114 -46.403 1.00 81.69 214 ILE A CA 1
ATOM 1640 C C . ILE A 1 214 ? 40.903 7.261 -47.402 1.00 81.69 214 ILE A C 1
ATOM 1642 O O . ILE A 1 214 ? 41.537 7.797 -48.314 1.00 81.69 214 ILE A O 1
ATOM 1646 N N . ARG A 1 215 ? 40.854 5.927 -47.270 1.00 81.56 215 ARG A N 1
ATOM 1647 C CA . ARG A 1 215 ? 41.566 5.010 -48.177 1.00 81.56 215 ARG A CA 1
ATOM 1648 C C . ARG A 1 215 ? 41.067 5.114 -49.613 1.00 81.56 215 ARG A C 1
ATOM 1650 O O . ARG A 1 215 ? 41.873 5.074 -50.541 1.00 81.56 215 ARG A O 1
ATOM 1657 N N . PHE A 1 216 ? 39.761 5.259 -49.806 1.00 74.75 216 PHE A N 1
ATOM 1658 C CA . PHE A 1 216 ? 39.175 5.403 -51.132 1.00 74.75 216 PHE A CA 1
ATOM 1659 C C . PHE A 1 216 ? 39.580 6.717 -51.807 1.00 74.75 216 PHE A C 1
ATOM 1661 O O . PHE A 1 216 ? 39.970 6.702 -52.976 1.00 74.75 216 PHE A O 1
ATOM 1668 N N . VAL A 1 217 ? 39.531 7.838 -51.081 1.00 78.25 217 VAL A N 1
ATOM 1669 C CA . VAL A 1 217 ? 39.948 9.146 -51.606 1.00 78.25 217 VAL A CA 1
ATOM 1670 C C . VAL A 1 217 ? 41.424 9.107 -52.005 1.00 78.25 217 VAL A C 1
ATOM 1672 O O . VAL A 1 217 ? 41.745 9.465 -53.136 1.00 78.25 217 VAL A O 1
ATOM 1675 N N . LYS A 1 218 ? 42.305 8.562 -51.149 1.00 73.81 218 LYS A N 1
ATOM 1676 C CA . LYS A 1 218 ? 43.730 8.375 -51.480 1.00 73.81 218 LYS A CA 1
ATOM 1677 C C . LYS A 1 218 ? 43.934 7.481 -52.712 1.00 73.81 218 LYS A C 1
ATOM 1679 O O . LYS A 1 218 ? 44.726 7.822 -53.583 1.00 73.81 218 LYS A O 1
ATOM 1684 N N . LYS A 1 219 ? 43.191 6.372 -52.836 1.00 74.69 219 LYS A N 1
ATOM 1685 C CA . LYS A 1 219 ? 43.279 5.468 -54.001 1.00 74.69 219 LYS A CA 1
ATOM 1686 C C . LYS A 1 219 ? 42.772 6.109 -55.298 1.00 74.69 219 LYS A C 1
ATOM 1688 O O . LYS A 1 219 ? 43.311 5.820 -56.358 1.00 74.69 219 LYS A O 1
ATOM 1693 N N . THR A 1 220 ? 41.738 6.944 -55.222 1.00 67.38 220 THR A N 1
ATOM 1694 C CA . THR A 1 220 ? 41.139 7.591 -56.402 1.00 67.38 220 THR A CA 1
ATOM 1695 C C . THR A 1 220 ? 41.990 8.759 -56.896 1.00 67.38 220 THR A C 1
ATOM 1697 O O . THR A 1 220 ? 42.068 8.989 -58.097 1.00 67.38 220 THR A O 1
ATOM 1700 N N . LEU A 1 221 ? 42.640 9.481 -55.981 1.00 64.62 221 LEU A N 1
ATOM 1701 C CA . LEU A 1 221 ? 43.461 10.649 -56.299 1.00 64.62 221 LEU A CA 1
ATOM 1702 C C . LEU A 1 221 ? 44.932 10.304 -56.583 1.00 64.62 221 LEU A C 1
ATOM 1704 O O . LEU A 1 221 ? 45.626 11.105 -57.198 1.00 64.62 221 LEU A O 1
ATOM 1708 N N . GLY A 1 222 ? 45.422 9.137 -56.151 1.00 61.03 222 GLY A N 1
ATOM 1709 C CA . GLY A 1 222 ? 46.804 8.689 -56.380 1.00 61.03 222 GLY A CA 1
ATOM 1710 C C . GLY A 1 222 ? 47.874 9.427 -55.557 1.00 61.03 222 GLY A C 1
ATOM 1711 O O . GLY A 1 222 ? 49.023 9.000 -55.548 1.00 61.03 222 GLY A O 1
ATOM 1712 N N . ALA A 1 223 ? 47.492 10.488 -54.845 1.00 63.69 223 ALA A N 1
ATOM 1713 C CA . ALA A 1 223 ? 48.294 11.284 -53.917 1.00 63.69 223 ALA A CA 1
ATOM 1714 C C . ALA A 1 223 ? 47.363 11.912 -52.857 1.00 63.69 223 ALA A C 1
ATOM 1716 O O . ALA A 1 223 ? 46.138 11.735 -52.920 1.00 63.69 223 ALA A O 1
ATOM 1717 N N . GLU A 1 224 ? 47.898 12.624 -51.859 1.00 71.06 224 GLU A N 1
ATOM 1718 C CA . GLU A 1 224 ? 47.020 13.310 -50.904 1.00 71.06 224 GLU A CA 1
ATOM 1719 C C . GLU A 1 224 ? 46.202 14.420 -51.600 1.00 71.06 224 GLU A C 1
ATOM 1721 O O . GLU A 1 224 ? 46.705 15.077 -52.512 1.00 71.06 224 GLU A O 1
ATOM 1726 N N . PRO A 1 225 ? 44.940 14.679 -51.195 1.00 68.62 225 PRO A N 1
ATOM 1727 C CA . PRO A 1 225 ? 44.078 15.655 -51.875 1.00 68.62 225 PRO A CA 1
ATOM 1728 C C . PRO A 1 225 ? 44.702 17.046 -51.999 1.00 68.62 225 PRO A C 1
ATOM 1730 O O . PRO A 1 225 ? 44.505 17.733 -53.000 1.00 68.62 225 PRO A O 1
ATOM 1733 N N . VAL A 1 226 ? 45.477 17.445 -50.988 1.00 72.38 226 VAL A N 1
ATOM 1734 C CA . VAL A 1 226 ? 46.207 18.714 -50.975 1.00 72.38 226 VAL A CA 1
ATOM 1735 C C . VAL A 1 226 ? 47.318 18.714 -52.023 1.00 72.38 226 VAL A C 1
ATOM 1737 O O . VAL A 1 226 ? 47.473 19.705 -52.729 1.00 72.38 226 VAL A O 1
ATOM 1740 N N . GLU A 1 227 ? 48.043 17.609 -52.183 1.00 72.75 227 GLU A N 1
ATOM 1741 C CA . GLU A 1 227 ? 49.099 17.469 -53.190 1.00 72.75 227 GLU A CA 1
ATOM 1742 C C . GLU A 1 227 ? 48.520 17.502 -54.606 1.00 72.75 227 GLU A C 1
ATOM 1744 O O . GLU A 1 227 ? 49.053 18.201 -55.463 1.00 72.75 227 GLU A O 1
ATOM 1749 N N . VAL A 1 228 ? 47.387 16.831 -54.845 1.00 71.12 228 VAL A N 1
ATOM 1750 C CA . VAL A 1 228 ? 46.698 16.871 -56.146 1.00 71.12 228 VAL A CA 1
ATOM 1751 C C . VAL A 1 228 ? 46.156 18.267 -56.439 1.00 71.12 228 VAL A C 1
ATOM 1753 O O . VAL A 1 228 ? 46.353 18.787 -57.535 1.00 71.12 228 VAL A O 1
ATOM 1756 N N . ALA A 1 229 ? 45.527 18.924 -55.461 1.00 72.88 229 ALA A N 1
ATOM 1757 C CA . ALA A 1 229 ? 45.047 20.294 -55.623 1.00 72.88 229 ALA A CA 1
ATOM 1758 C C . ALA A 1 229 ? 46.200 21.278 -55.887 1.00 72.88 229 ALA A C 1
ATOM 1760 O O . ALA A 1 229 ? 46.068 22.176 -56.719 1.00 72.88 229 ALA A O 1
ATOM 1761 N N . GLN A 1 230 ? 47.343 21.107 -55.218 1.00 76.12 230 GLN A N 1
ATOM 1762 C CA . GLN A 1 230 ? 48.544 21.908 -55.456 1.00 76.12 230 GLN A CA 1
ATOM 1763 C C . GLN A 1 230 ? 49.173 21.610 -56.819 1.00 76.12 230 GLN A C 1
ATOM 1765 O O . GLN A 1 230 ? 49.573 22.548 -57.502 1.00 76.12 230 GLN A O 1
ATOM 1770 N N . ALA A 1 231 ? 49.223 20.348 -57.246 1.00 68.81 231 ALA A N 1
ATOM 1771 C CA . ALA A 1 231 ? 49.713 19.961 -58.565 1.00 68.81 231 ALA A CA 1
ATOM 1772 C C . ALA A 1 231 ? 48.836 20.547 -59.680 1.00 68.81 231 ALA A C 1
ATOM 1774 O O . ALA A 1 231 ? 49.367 21.120 -60.624 1.00 68.81 231 ALA A O 1
ATOM 1775 N N . ILE A 1 232 ? 47.507 20.503 -59.534 1.00 74.44 232 ILE A N 1
ATOM 1776 C CA . ILE A 1 232 ? 46.570 21.132 -60.476 1.00 74.44 232 ILE A CA 1
ATOM 1777 C C . ILE A 1 232 ? 46.738 22.657 -60.478 1.00 74.44 232 ILE A C 1
ATOM 1779 O O . ILE A 1 232 ? 46.744 23.258 -61.546 1.00 74.44 232 ILE A O 1
ATOM 1783 N N . ARG A 1 23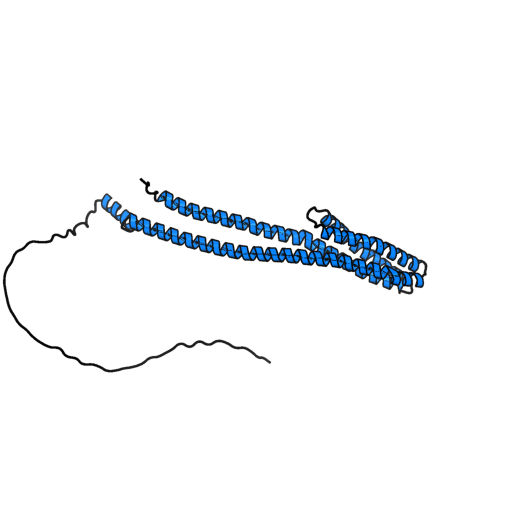3 ? 46.927 23.299 -59.316 1.00 75.94 233 ARG A N 1
ATOM 1784 C CA . ARG A 1 233 ? 47.194 24.749 -59.238 1.00 75.94 233 ARG A CA 1
ATOM 1785 C C . ARG A 1 233 ? 48.521 25.135 -59.887 1.00 75.94 233 ARG A C 1
ATOM 1787 O O . ARG A 1 233 ? 48.568 26.144 -60.575 1.00 75.94 233 ARG A O 1
ATOM 1794 N N . ARG A 1 234 ? 49.580 24.346 -59.691 1.00 72.88 234 ARG A N 1
ATOM 1795 C CA . ARG A 1 234 ? 50.891 24.560 -60.329 1.00 72.88 234 ARG A CA 1
ATOM 1796 C C . ARG A 1 234 ? 50.828 24.324 -61.836 1.00 72.88 234 ARG A C 1
ATOM 1798 O O . ARG A 1 234 ? 51.379 25.118 -62.584 1.00 72.88 234 ARG A O 1
ATOM 1805 N N . LEU A 1 235 ? 50.078 23.312 -62.275 1.00 74.00 235 LEU A N 1
ATOM 1806 C CA . LEU A 1 235 ? 49.801 23.050 -63.687 1.00 74.00 235 LEU A CA 1
ATOM 1807 C C . LEU A 1 235 ? 49.004 24.197 -64.327 1.00 74.00 235 LEU A C 1
ATOM 1809 O O . LEU A 1 235 ? 49.362 24.668 -65.400 1.00 74.00 235 LEU A O 1
ATOM 1813 N N . ALA A 1 236 ? 47.968 24.694 -63.645 1.00 74.38 236 ALA A N 1
ATOM 1814 C CA . ALA A 1 236 ? 47.189 25.855 -64.076 1.00 74.38 236 ALA A CA 1
ATOM 1815 C C . ALA A 1 236 ? 48.009 27.158 -64.059 1.00 74.38 236 ALA A C 1
ATOM 1817 O O . ALA A 1 236 ? 47.747 28.055 -64.853 1.00 74.38 236 ALA A O 1
ATOM 1818 N N . ALA A 1 237 ? 49.017 27.248 -63.186 1.00 78.38 237 ALA A N 1
ATOM 1819 C CA . ALA A 1 237 ? 49.992 28.336 -63.143 1.00 78.38 237 ALA A CA 1
ATOM 1820 C C . ALA A 1 237 ? 51.175 28.145 -64.119 1.00 78.38 237 ALA A C 1
ATOM 1822 O O . ALA A 1 237 ? 52.049 29.005 -64.175 1.00 78.38 237 ALA A O 1
ATOM 1823 N N . GLY A 1 238 ? 51.208 27.051 -64.891 1.00 60.91 238 GLY A N 1
ATOM 1824 C CA . GLY A 1 238 ? 52.204 26.807 -65.939 1.00 60.91 238 GLY A CA 1
ATOM 1825 C C . GLY A 1 238 ? 53.558 26.245 -65.480 1.00 60.91 238 GLY A C 1
ATOM 1826 O O . GLY A 1 238 ? 54.497 26.231 -66.273 1.00 60.91 238 GLY A O 1
ATOM 1827 N N . ASP A 1 239 ? 53.694 25.762 -64.243 1.00 65.44 239 ASP A N 1
ATOM 1828 C CA . ASP A 1 239 ? 54.953 25.205 -63.722 1.00 65.44 239 ASP A CA 1
ATOM 1829 C C . ASP A 1 239 ? 55.043 23.683 -63.962 1.00 65.44 239 ASP A C 1
ATOM 1831 O O . ASP A 1 239 ? 54.474 22.874 -63.226 1.00 65.44 239 ASP A O 1
ATOM 1835 N N . LEU A 1 240 ? 55.751 23.289 -65.028 1.00 61.66 240 LEU A N 1
ATOM 1836 C CA . LEU A 1 240 ? 55.930 21.898 -65.486 1.00 61.66 240 LEU A CA 1
ATOM 1837 C C . LEU A 1 240 ? 57.303 21.291 -65.117 1.00 61.66 240 LEU A C 1
ATOM 1839 O O . LEU A 1 240 ? 57.744 20.307 -65.715 1.00 61.66 240 LEU A O 1
ATOM 1843 N N . SER A 1 241 ? 58.017 21.851 -64.141 1.00 56.47 241 SER A N 1
ATOM 1844 C CA . SER A 1 241 ? 59.455 21.601 -63.924 1.00 56.47 241 SER A CA 1
ATOM 1845 C C . SER A 1 241 ? 59.870 20.220 -63.354 1.00 56.47 241 SER A C 1
ATOM 1847 O O . SER A 1 241 ? 61.038 20.022 -63.017 1.00 56.47 241 SER A O 1
ATOM 1849 N N . ARG A 1 242 ? 58.995 19.200 -63.312 1.00 51.22 242 ARG A N 1
ATOM 1850 C CA . ARG A 1 242 ? 59.372 17.814 -62.940 1.00 51.22 242 ARG A CA 1
ATOM 1851 C C . ARG A 1 242 ? 58.648 16.735 -63.756 1.00 51.22 242 ARG A C 1
ATOM 1853 O O . ARG A 1 242 ? 57.878 15.947 -63.221 1.00 51.22 242 ARG A O 1
ATOM 1860 N N . GLN A 1 243 ? 58.973 16.608 -65.040 1.00 49.28 243 GLN A N 1
ATOM 1861 C CA . GLN A 1 243 ? 58.759 15.343 -65.753 1.00 49.28 243 GLN A CA 1
ATOM 1862 C C . GLN A 1 243 ? 59.893 15.056 -66.739 1.00 49.28 243 GLN A C 1
ATOM 1864 O O . GLN A 1 243 ? 59.748 15.205 -67.945 1.00 49.28 243 GLN A O 1
ATOM 1869 N N . ARG A 1 244 ? 61.042 14.607 -66.219 1.00 47.75 244 ARG A N 1
ATOM 1870 C CA . ARG A 1 244 ? 61.999 13.786 -66.977 1.00 47.75 244 ARG A CA 1
ATOM 1871 C C . ARG A 1 244 ? 62.671 12.764 -66.062 1.00 47.75 244 ARG A C 1
ATOM 1873 O O . ARG A 1 244 ? 63.734 13.006 -65.505 1.00 47.75 244 ARG A O 1
ATOM 1880 N N . HIS A 1 245 ? 62.057 11.590 -65.963 1.00 42.44 245 HIS A N 1
ATOM 1881 C CA . HIS A 1 245 ? 62.812 10.351 -65.795 1.00 42.44 245 HIS A CA 1
ATOM 1882 C C . HIS A 1 245 ? 62.235 9.302 -66.750 1.00 42.44 245 HIS A C 1
ATOM 1884 O O . HIS A 1 245 ? 61.477 8.413 -66.375 1.00 42.44 245 HIS A O 1
ATOM 1890 N N . GLY A 1 246 ? 62.535 9.500 -68.036 1.00 37.22 246 GLY A N 1
ATOM 1891 C CA . GLY A 1 246 ? 62.365 8.495 -69.073 1.00 37.22 246 GLY A CA 1
ATOM 1892 C C . GLY A 1 246 ? 63.621 7.637 -69.115 1.00 37.22 246 GLY A C 1
ATOM 1893 O O . GLY A 1 246 ? 64.695 8.113 -69.470 1.00 37.22 246 GLY A O 1
ATOM 1894 N N . ARG A 1 247 ? 63.461 6.387 -68.698 1.00 42.00 247 ARG A N 1
ATOM 1895 C CA . ARG A 1 247 ? 64.382 5.275 -68.912 1.00 42.00 247 ARG A CA 1
ATOM 1896 C C . ARG A 1 247 ? 64.564 5.078 -70.423 1.00 42.00 247 ARG A C 1
ATOM 1898 O O . ARG A 1 247 ? 63.578 4.835 -71.111 1.00 42.00 247 ARG A O 1
ATOM 1905 N N . THR A 1 248 ? 65.797 5.131 -70.914 1.00 35.50 248 THR A N 1
ATOM 1906 C CA . THR A 1 248 ? 66.157 4.589 -72.233 1.00 35.50 248 THR A CA 1
ATOM 1907 C C . THR A 1 248 ? 67.440 3.792 -72.098 1.00 35.50 248 THR A C 1
ATOM 1909 O O . THR A 1 248 ? 68.484 4.311 -71.712 1.00 35.50 248 THR A O 1
ATOM 1912 N N . GLU A 1 249 ? 67.286 2.507 -72.365 1.00 39.78 249 GLU A N 1
ATOM 1913 C CA . GLU A 1 249 ? 68.304 1.475 -72.432 1.00 39.78 249 GLU A CA 1
ATOM 1914 C C . GLU A 1 249 ? 68.892 1.435 -73.855 1.00 39.78 249 GLU A C 1
ATOM 1916 O O . GLU A 1 249 ? 68.195 1.738 -74.823 1.00 39.78 249 GLU A O 1
ATOM 1921 N N . ASN A 1 250 ? 70.157 1.016 -73.944 1.00 40.00 250 ASN A N 1
ATOM 1922 C CA . ASN A 1 250 ? 70.953 0.666 -75.128 1.00 40.00 250 ASN A CA 1
ATOM 1923 C C . ASN A 1 250 ? 71.508 1.767 -76.053 1.00 40.00 250 ASN A C 1
ATOM 1925 O O . ASN A 1 250 ? 70.851 2.257 -76.969 1.00 40.00 250 ASN A O 1
ATOM 1929 N N . ARG A 1 251 ? 72.837 1.939 -75.967 1.00 35.84 251 ARG A N 1
ATOM 1930 C CA . ARG A 1 251 ? 73.703 1.953 -77.154 1.00 35.84 251 ARG A CA 1
ATOM 1931 C C . ARG A 1 251 ? 75.030 1.240 -76.867 1.00 35.84 251 ARG A C 1
ATOM 1933 O O . ARG A 1 251 ? 75.753 1.595 -75.945 1.00 35.84 251 ARG A O 1
ATOM 1940 N N . VAL A 1 252 ? 75.285 0.226 -77.686 1.00 44.50 252 VAL A N 1
ATOM 1941 C CA . VAL A 1 252 ? 76.527 -0.533 -77.868 1.00 44.50 252 VAL A CA 1
ATOM 1942 C C . VAL A 1 252 ? 77.630 0.397 -78.390 1.00 44.50 252 VAL A C 1
ATOM 1944 O O . VAL A 1 252 ? 77.378 1.089 -79.373 1.00 44.50 252 VAL A O 1
ATOM 1947 N N . ASP A 1 253 ? 78.818 0.406 -77.777 1.00 39.53 253 ASP A N 1
ATOM 1948 C CA . ASP A 1 253 ? 80.067 0.066 -78.477 1.00 39.53 253 ASP A CA 1
ATOM 1949 C C . ASP A 1 253 ? 81.233 -0.204 -77.505 1.00 39.53 253 ASP A C 1
ATOM 1951 O O . ASP A 1 253 ? 81.306 0.293 -76.385 1.00 39.53 253 ASP A O 1
ATOM 1955 N N . SER A 1 254 ? 82.087 -1.079 -77.997 1.00 38.19 254 SER A N 1
ATOM 1956 C CA . SER A 1 254 ? 83.240 -1.789 -77.473 1.00 38.19 254 SER A CA 1
ATOM 1957 C C . SER A 1 254 ? 84.487 -0.934 -77.182 1.00 38.19 254 SER A C 1
ATOM 1959 O O . SER A 1 254 ? 84.660 0.134 -77.759 1.00 38.19 254 SER A O 1
ATOM 1961 N N . SER A 1 255 ? 85.394 -1.441 -76.324 1.00 35.06 255 SER A N 1
ATOM 1962 C CA . SER A 1 255 ? 86.828 -1.664 -76.639 1.00 35.06 255 SER A CA 1
ATOM 1963 C C . SER A 1 255 ? 87.745 -1.742 -75.392 1.00 35.06 255 SER A C 1
ATOM 1965 O O . SER A 1 255 ? 87.934 -0.767 -74.677 1.00 35.06 255 SER A O 1
ATOM 1967 N N . LEU A 1 256 ? 88.329 -2.938 -75.219 1.00 38.94 256 LEU A N 1
ATOM 1968 C CA . LEU A 1 256 ? 89.718 -3.282 -74.845 1.00 38.94 256 LEU A CA 1
ATOM 1969 C C . LEU A 1 256 ? 90.367 -2.906 -73.486 1.00 38.94 256 LEU A C 1
ATOM 1971 O O . LEU A 1 256 ? 90.638 -1.749 -73.193 1.00 38.94 256 LEU A O 1
ATOM 1975 N N . GLY A 1 257 ? 90.856 -3.971 -72.818 1.00 32.91 257 GLY A N 1
ATOM 1976 C CA . GLY A 1 257 ? 92.121 -4.037 -72.051 1.00 32.91 257 GLY A CA 1
ATOM 1977 C C . GLY A 1 257 ? 92.033 -3.667 -70.561 1.00 32.91 257 GLY A C 1
ATOM 1978 O O . GLY A 1 257 ? 91.340 -2.734 -70.203 1.00 32.91 257 GLY A O 1
ATOM 1979 N N . ASN A 1 258 ? 92.722 -4.289 -69.601 1.00 36.62 258 ASN A N 1
ATOM 1980 C CA . ASN A 1 258 ? 93.720 -5.362 -69.559 1.00 36.62 258 ASN A CA 1
ATOM 1981 C C . ASN A 1 258 ? 94.005 -5.671 -68.057 1.00 36.62 258 ASN A C 1
ATOM 1983 O O . ASN A 1 258 ? 93.975 -4.729 -67.278 1.00 36.62 258 ASN A O 1
ATOM 1987 N N . HIS A 1 259 ? 94.329 -6.936 -67.714 1.00 34.91 259 HIS A N 1
ATOM 1988 C CA . HIS A 1 259 ? 95.147 -7.452 -66.570 1.00 34.91 259 HIS A CA 1
ATOM 1989 C C . HIS A 1 259 ? 94.868 -6.975 -65.108 1.00 34.91 259 HIS A C 1
ATOM 1991 O O . HIS A 1 259 ? 94.630 -5.809 -64.869 1.00 34.91 259 HIS A O 1
ATOM 1997 N N . HIS A 1 260 ? 94.965 -7.750 -64.012 1.00 35.72 260 HIS A N 1
ATOM 1998 C CA . HIS A 1 260 ? 95.670 -8.996 -63.664 1.00 35.72 260 HIS A CA 1
ATOM 1999 C C . HIS A 1 260 ? 95.199 -9.511 -62.263 1.00 35.72 260 HIS A C 1
ATOM 2001 O O . HIS A 1 260 ? 94.606 -8.745 -61.512 1.00 35.72 260 HIS A O 1
ATOM 2007 N N . ARG A 1 261 ? 95.515 -10.793 -61.965 1.00 37.31 261 ARG A N 1
ATOM 2008 C CA . ARG A 1 261 ? 95.672 -11.567 -60.686 1.00 37.31 261 ARG A CA 1
ATOM 2009 C C . ARG A 1 261 ? 95.605 -10.802 -59.345 1.00 37.31 261 ARG A C 1
ATOM 2011 O O . ARG A 1 261 ? 96.050 -9.671 -59.286 1.00 37.31 261 ARG A O 1
ATOM 2018 N N . GLY A 1 262 ? 95.236 -11.365 -58.193 1.00 31.53 262 GLY A N 1
ATOM 2019 C CA . GLY A 1 262 ? 95.138 -12.742 -57.682 1.00 31.53 262 GLY A CA 1
ATOM 2020 C C . GLY A 1 262 ? 95.170 -12.660 -56.137 1.00 31.53 262 GLY A C 1
ATOM 2021 O O . GLY A 1 262 ? 95.774 -11.740 -55.600 1.00 31.53 262 GLY A O 1
ATOM 2022 N N . GLU A 1 263 ? 94.386 -13.494 -55.454 1.00 37.09 263 GLU A N 1
ATOM 2023 C CA . GLU A 1 263 ? 94.827 -14.417 -54.385 1.00 37.09 263 GLU A CA 1
ATOM 2024 C C . GLU A 1 263 ? 94.490 -14.011 -52.927 1.00 37.09 263 GLU A C 1
ATOM 2026 O O . GLU A 1 263 ? 94.740 -12.900 -52.473 1.00 37.09 263 GLU A O 1
ATOM 2031 N N . ASP A 1 264 ? 93.909 -15.010 -52.250 1.00 33.91 264 ASP A N 1
ATOM 2032 C CA . ASP A 1 264 ? 94.078 -15.446 -50.858 1.00 33.91 264 ASP A CA 1
ATOM 2033 C C . ASP A 1 264 ? 93.425 -14.748 -49.649 1.00 33.91 264 ASP A C 1
ATOM 2035 O O . ASP A 1 264 ? 93.615 -13.573 -49.355 1.00 33.91 264 ASP A O 1
ATOM 2039 N N . GLY A 1 265 ? 92.780 -15.594 -48.826 1.00 31.58 265 GLY A N 1
ATOM 2040 C CA . GLY A 1 265 ? 92.950 -15.536 -47.370 1.00 31.58 265 GLY A CA 1
ATOM 2041 C C . GLY A 1 265 ? 91.681 -15.481 -46.513 1.00 31.58 265 GLY A C 1
ATOM 2042 O O . GLY A 1 265 ? 91.176 -14.411 -46.197 1.00 31.58 265 GLY A O 1
ATOM 2043 N N . CYS A 1 266 ? 91.235 -16.635 -46.011 1.00 32.66 266 CYS A N 1
ATOM 2044 C CA . CYS A 1 266 ? 90.492 -16.766 -44.743 1.00 32.66 266 CYS A CA 1
ATOM 2045 C C . CYS A 1 266 ? 91.468 -17.400 -43.726 1.00 32.66 266 CYS A C 1
ATOM 2047 O O . CYS A 1 266 ? 92.236 -18.262 -44.167 1.00 32.66 266 CYS A O 1
ATOM 2049 N N . PRO A 1 267 ? 91.487 -17.057 -42.411 1.00 51.09 267 PRO A N 1
ATOM 2050 C CA . PRO A 1 267 ? 90.595 -17.741 -41.456 1.00 51.09 267 PRO A CA 1
ATOM 2051 C C . PRO A 1 267 ? 90.237 -17.013 -40.122 1.00 51.09 267 PRO A C 1
ATOM 2053 O O . PRO A 1 267 ? 90.889 -16.076 -39.681 1.00 51.09 267 PRO A O 1
ATOM 2056 N N . ARG A 1 268 ? 89.179 -17.550 -39.483 1.00 37.41 268 ARG A N 1
ATOM 2057 C CA . ARG A 1 268 ? 88.835 -17.743 -38.041 1.00 37.41 268 ARG A CA 1
ATOM 2058 C C . ARG A 1 268 ? 89.550 -16.960 -36.911 1.00 37.41 268 ARG A C 1
ATOM 2060 O O . ARG A 1 268 ? 90.767 -16.988 -36.807 1.00 37.41 268 ARG A O 1
ATOM 2067 N N . 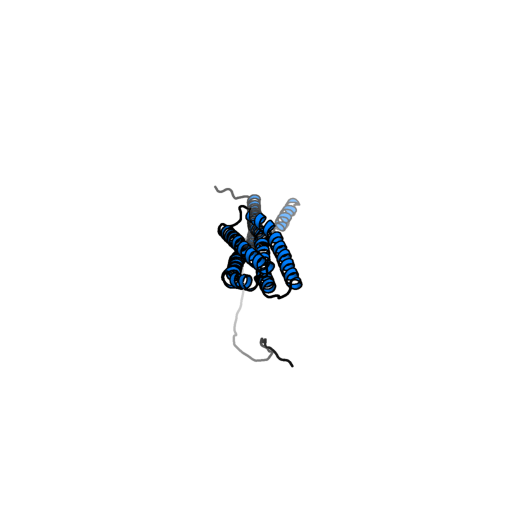GLY A 1 269 ? 88.760 -16.577 -35.891 1.00 32.88 269 GLY A N 1
ATOM 2068 C CA . GLY A 1 269 ? 89.212 -16.475 -34.486 1.00 32.88 269 GLY A CA 1
ATOM 2069 C C . GLY A 1 269 ? 88.236 -15.773 -33.517 1.00 32.88 269 GLY A C 1
ATOM 2070 O O . GLY A 1 269 ? 88.075 -14.565 -33.586 1.00 32.88 269 GLY A O 1
ATOM 2071 N N . GLN A 1 270 ? 87.588 -16.532 -32.619 1.00 35.09 270 GLN A N 1
ATOM 2072 C CA . GLN A 1 270 ? 86.854 -16.091 -31.401 1.00 35.09 270 GLN A CA 1
ATOM 2073 C C . GLN A 1 270 ? 87.835 -15.652 -30.265 1.00 35.09 270 GLN A C 1
ATOM 2075 O O . GLN A 1 270 ? 89.038 -15.775 -30.488 1.00 35.09 270 GLN A O 1
ATOM 2080 N N . PRO A 1 271 ? 87.430 -15.441 -28.980 1.00 59.12 271 PRO A N 1
ATOM 2081 C CA . PRO A 1 271 ? 86.338 -14.671 -28.327 1.00 59.12 271 PRO A CA 1
ATOM 2082 C C . PRO A 1 271 ? 86.896 -13.723 -27.206 1.00 59.12 271 PRO A C 1
ATOM 2084 O O . PRO A 1 271 ? 88.108 -13.596 -27.094 1.00 59.12 271 PRO A O 1
ATOM 2087 N N . ILE A 1 272 ? 86.036 -13.129 -26.338 1.00 35.94 272 ILE A N 1
ATOM 2088 C CA . ILE A 1 272 ? 86.157 -13.009 -24.840 1.00 35.94 272 ILE A CA 1
ATOM 2089 C C . ILE A 1 272 ? 85.619 -11.679 -24.217 1.00 35.94 272 ILE A C 1
ATOM 2091 O O . ILE A 1 272 ? 86.194 -10.614 -24.386 1.00 35.94 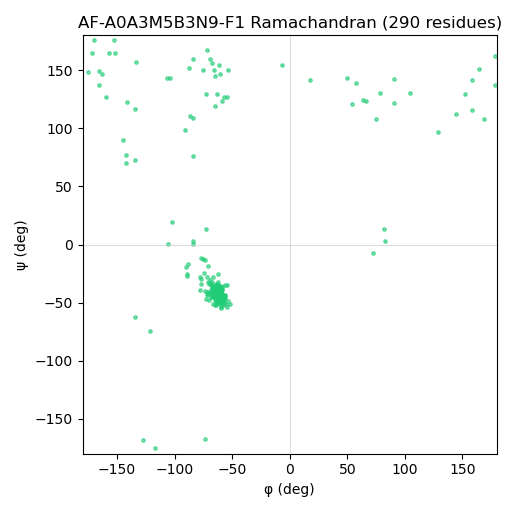272 ILE A O 1
ATOM 2095 N N . ILE A 1 273 ? 84.522 -11.830 -23.443 1.00 35.22 273 ILE A N 1
ATOM 2096 C CA . ILE A 1 273 ? 84.185 -11.377 -22.057 1.00 35.22 273 ILE A CA 1
ATOM 2097 C C . ILE A 1 273 ? 84.293 -9.894 -21.613 1.00 35.22 273 ILE A C 1
ATOM 2099 O O . ILE A 1 273 ? 85.388 -9.369 -21.471 1.00 35.22 273 ILE A O 1
ATOM 2103 N N . HIS A 1 274 ? 83.152 -9.323 -21.168 1.00 36.03 274 HIS A N 1
ATOM 2104 C CA . HIS A 1 274 ? 82.852 -8.661 -19.857 1.00 36.03 274 HIS A CA 1
ATOM 2105 C C . HIS A 1 274 ? 81.540 -7.837 -19.999 1.00 36.03 274 HIS A C 1
ATOM 2107 O O . HIS A 1 274 ? 81.310 -7.293 -21.066 1.00 36.03 274 HIS A O 1
ATOM 2113 N N . ARG A 1 275 ? 80.651 -7.558 -19.032 1.00 36.34 275 ARG A N 1
ATOM 2114 C CA . ARG A 1 275 ? 80.257 -8.020 -17.684 1.00 36.34 275 ARG A CA 1
ATOM 2115 C C . ARG A 1 275 ? 79.111 -7.069 -17.256 1.00 36.34 275 ARG A C 1
ATOM 2117 O O . ARG A 1 275 ? 79.306 -5.873 -17.409 1.00 36.34 275 ARG A O 1
ATOM 2124 N N . ALA A 1 276 ? 78.037 -7.610 -16.656 1.00 37.25 276 ALA A N 1
ATOM 2125 C CA . ALA A 1 276 ? 77.014 -6.973 -15.781 1.00 37.25 276 ALA A CA 1
ATOM 2126 C C . ALA A 1 276 ? 76.208 -5.771 -16.349 1.00 37.25 276 ALA A C 1
ATOM 2128 O O . ALA A 1 276 ? 76.749 -4.932 -17.045 1.00 37.25 276 ALA A O 1
ATOM 2129 N N . VAL A 1 277 ? 74.893 -5.610 -16.145 1.00 43.38 277 VAL A N 1
ATOM 2130 C CA . VAL A 1 277 ? 74.071 -5.499 -14.911 1.00 43.38 277 VAL A CA 1
ATOM 2131 C C . VAL A 1 277 ? 72.611 -5.840 -15.324 1.00 43.38 277 VAL A C 1
ATOM 2133 O O . VAL A 1 277 ? 72.191 -5.410 -16.392 1.00 43.38 277 VAL A O 1
ATOM 2136 N N . GLY A 1 278 ? 71.870 -6.773 -14.699 1.00 35.53 278 GLY A N 1
ATOM 2137 C CA . GLY A 1 278 ? 71.047 -6.596 -13.479 1.00 35.53 278 GLY A CA 1
ATOM 2138 C C . GLY A 1 278 ? 69.839 -5.655 -13.719 1.00 35.53 278 GLY A C 1
ATOM 2139 O O . GLY A 1 278 ? 70.050 -4.531 -14.133 1.00 35.53 278 GLY A O 1
ATOM 2140 N N . GLY A 1 279 ? 68.559 -5.975 -13.506 1.00 34.34 279 GLY A N 1
ATOM 2141 C CA . GLY A 1 279 ? 67.928 -7.047 -12.747 1.00 34.34 279 GLY A CA 1
ATOM 2142 C C . GLY A 1 279 ? 66.412 -7.142 -13.013 1.00 34.34 279 GLY A C 1
ATOM 2143 O O . GLY A 1 279 ? 65.833 -6.367 -13.772 1.00 34.34 279 GLY A O 1
ATOM 2144 N N . PHE A 1 280 ? 65.826 -8.170 -12.402 1.00 33.34 280 PHE A N 1
ATOM 2145 C CA . PHE A 1 280 ? 64.474 -8.699 -12.571 1.00 33.34 280 PHE A CA 1
ATOM 2146 C C . PHE A 1 280 ? 63.388 -7.975 -11.750 1.00 33.34 280 PHE A C 1
ATOM 2148 O O . PHE A 1 280 ? 63.652 -7.349 -10.728 1.00 33.34 280 PHE A O 1
ATOM 2155 N N . ILE A 1 281 ? 62.157 -8.172 -12.227 1.00 39.81 281 ILE A N 1
ATOM 2156 C CA . ILE A 1 281 ? 60.831 -7.904 -11.649 1.00 39.81 281 ILE A CA 1
ATOM 2157 C C . ILE A 1 281 ? 60.609 -8.698 -10.347 1.00 39.81 281 ILE A C 1
ATOM 2159 O O . ILE A 1 281 ? 61.022 -9.852 -10.289 1.00 39.81 281 ILE A O 1
ATOM 2163 N N . CYS A 1 282 ? 59.865 -8.142 -9.377 1.00 31.44 282 CYS A N 1
ATOM 2164 C CA . CYS A 1 282 ? 58.837 -8.895 -8.642 1.00 31.44 282 CYS A CA 1
ATOM 2165 C C . CYS A 1 282 ? 57.837 -8.002 -7.890 1.00 31.44 282 CYS A C 1
ATOM 2167 O O . CYS A 1 282 ? 58.141 -6.911 -7.420 1.00 31.44 282 CYS A O 1
ATOM 2169 N N . GLN A 1 283 ? 56.624 -8.534 -7.843 1.00 36.19 283 GLN A N 1
ATOM 2170 C CA . GLN A 1 283 ? 55.331 -7.994 -7.453 1.00 36.19 283 GLN A CA 1
ATOM 2171 C C . GLN A 1 283 ? 54.947 -8.503 -6.060 1.00 36.19 283 GLN A C 1
ATOM 2173 O O . GLN A 1 283 ? 55.186 -9.677 -5.795 1.00 36.19 283 GLN A O 1
ATOM 2178 N N . GLN A 1 284 ? 54.302 -7.688 -5.211 1.00 32.91 284 GLN A N 1
ATOM 2179 C CA . GLN A 1 284 ? 53.549 -8.191 -4.048 1.00 32.91 284 GLN A CA 1
ATOM 2180 C C . GLN A 1 284 ? 52.609 -7.150 -3.405 1.00 32.91 284 GLN A C 1
ATOM 2182 O O . GLN A 1 284 ? 52.956 -5.989 -3.216 1.00 32.91 284 GLN A O 1
ATOM 2187 N N . TYR A 1 285 ? 51.416 -7.638 -3.070 1.00 33.38 285 TYR A N 1
ATOM 2188 C CA . TYR A 1 285 ? 50.330 -7.137 -2.206 1.00 33.38 285 TYR A CA 1
ATOM 2189 C C . TYR A 1 285 ? 49.628 -8.426 -1.695 1.00 33.38 285 TYR A C 1
ATOM 2191 O O . TYR A 1 285 ? 49.794 -9.442 -2.388 1.00 33.38 285 TYR A O 1
ATOM 2199 N N . PRO A 1 286 ? 48.771 -8.477 -0.648 1.00 59.72 286 PRO A N 1
ATOM 2200 C CA . PRO A 1 286 ? 48.490 -7.628 0.536 1.00 59.72 286 PRO A CA 1
ATOM 2201 C C . PRO A 1 286 ? 48.791 -8.387 1.868 1.00 59.72 286 PRO A C 1
ATOM 2203 O O . PRO A 1 286 ? 49.265 -9.515 1.804 1.00 59.72 286 PRO A O 1
ATOM 2206 N N . ASP A 1 287 ? 48.509 -7.823 3.060 1.00 38.34 287 ASP A N 1
ATOM 2207 C CA . ASP A 1 287 ? 47.383 -8.259 3.936 1.00 38.34 287 ASP A CA 1
ATOM 2208 C C . ASP A 1 287 ? 47.270 -7.498 5.285 1.00 38.34 287 ASP A C 1
ATOM 2210 O O . ASP A 1 287 ? 48.185 -6.813 5.732 1.00 38.34 287 ASP A O 1
ATOM 2214 N N . ASN A 1 288 ? 46.072 -7.629 5.857 1.00 42.22 288 ASN A N 1
ATOM 2215 C CA . ASN A 1 288 ? 45.382 -7.005 6.988 1.00 42.22 288 ASN A CA 1
ATOM 2216 C C . ASN A 1 288 ? 46.047 -6.964 8.389 1.00 42.22 288 ASN A C 1
ATOM 2218 O O . ASN A 1 288 ? 46.651 -7.931 8.833 1.00 42.22 288 ASN A O 1
ATOM 2222 N N . GLY A 1 289 ? 45.694 -5.904 9.141 1.00 41.69 289 GLY A N 1
ATOM 2223 C CA . GLY A 1 289 ? 44.962 -5.996 10.424 1.00 41.69 289 GLY A CA 1
ATOM 2224 C C . GLY A 1 289 ? 45.737 -6.119 11.749 1.00 41.69 289 GLY A C 1
ATOM 2225 O O . GLY A 1 289 ? 46.412 -7.114 11.973 1.00 41.69 289 GLY A O 1
ATOM 2226 N N . ALA A 1 290 ? 45.519 -5.161 12.666 1.00 44.03 290 ALA A N 1
ATOM 2227 C CA . ALA A 1 290 ? 44.959 -5.350 14.024 1.00 44.03 290 ALA A CA 1
ATOM 2228 C C . ALA A 1 290 ? 45.436 -4.275 15.029 1.00 44.03 290 ALA A C 1
ATOM 2230 O O . ALA A 1 290 ? 46.629 -4.016 15.170 1.00 44.03 290 ALA A O 1
ATOM 2231 N N . ASP A 1 291 ? 44.447 -3.701 15.715 1.00 38.69 291 ASP A N 1
ATOM 2232 C CA . ASP A 1 291 ? 44.488 -2.821 16.897 1.00 38.69 291 ASP A CA 1
ATOM 2233 C C . ASP A 1 291 ? 44.876 -3.624 18.168 1.00 38.69 291 ASP A C 1
ATOM 2235 O O . ASP A 1 291 ? 44.870 -4.865 18.117 1.00 38.69 291 ASP A O 1
ATOM 2239 N N . PRO A 1 292 ? 45.222 -2.982 19.302 1.00 57.94 292 PRO A N 1
ATOM 2240 C CA . PRO A 1 292 ? 44.216 -2.328 20.161 1.00 57.94 292 PRO A CA 1
ATOM 2241 C C . PRO A 1 292 ? 44.603 -0.961 20.755 1.00 57.94 292 PRO A C 1
ATOM 2243 O O . PRO A 1 292 ? 45.808 -0.621 20.799 1.00 57.94 292 PRO A O 1
#

Foldseek 3Di:
DDDPDDLVNLVVVLVVVLVVLVVVLVVVVVVLVVLLVVLVCCLVVALVLLLVLLVLLLVLLVVLLVLLVQLLVDDDVVSVVVSVVVNVVSVVSNVVSVVVNVVSVVDPPDDPVLVVLVVQLVVLVVVLVVLSVVLNVCSVVVNSVVSVVSSVPPNVVSSVSNSVSSVVSSVVSVVVSVVSVVVSVVSVVVSVVVSVVSVVVSVVSVVVSVVVSCVVVCVVQVHPPVVSVVVVVCVVVVNPPDDDDDDDDDDDDDDDDDDDDDDDDDDDDDDDDDDDDDDDDDDDDDDDDDDD

Radius of gyration: 46.52 Å; Cα contacts (8 Å, |Δi|>4): 160; chains: 1; bounding box: 121×46×116 Å

Organism: Pseudomonas savastanoi (NCBI:txid29438)

Sequence (292 aa):
MKNPVSLATRIGLGFAAVVSLLILITAVGIQRVGFIDSTLEDVGDNAAKVQRYAINFRGSVHNRAIALRDAVLVNNDQDLALHLEEMTRLEKDYIDSAAPMDQLFSRPTVSAEERQLLRGIKEIEQQTLGSTKSVIALRRTGDIAGAQALLLSQTSGDYSEWLKRINALIDHEEASIRVQLDNVQATASQFRGLMLLATAFAVLLSIVLSVFIIRFVKKTLGAEPVEVAQAIRRLAAGDLSRQRHGRTENRVDSSLGNHHRGEDGCPRGQPIIHRAVGGFICQQYPDNGADP

Solvent-accessible surface area (backbone atoms only — not comparable to full-atom values): 17071 Å² total; per-residue (Å²): 134,84,77,78,80,50,71,66,61,52,54,49,50,54,51,48,52,54,51,52,50,50,53,51,52,50,52,54,47,52,54,55,50,51,52,42,49,55,51,52,48,45,41,60,74,42,50,51,47,48,35,49,34,36,51,46,40,42,52,26,56,53,52,38,53,51,28,52,53,49,37,57,68,50,92,48,72,68,62,27,49,53,26,53,50,50,36,52,52,34,50,47,59,31,50,71,34,45,59,61,44,54,58,59,63,70,42,88,86,56,50,76,63,58,55,48,36,54,50,53,36,53,55,40,45,56,54,33,54,52,46,46,51,52,32,52,49,30,44,72,74,66,36,45,68,60,18,50,50,46,37,68,76,43,37,53,55,36,50,51,52,36,46,51,39,35,47,54,43,36,54,49,40,53,52,51,50,50,53,53,51,51,51,41,52,53,50,52,54,53,49,53,52,51,53,52,51,51,50,52,48,50,52,52,51,50,52,53,50,49,54,51,50,54,53,48,50,38,67,73,62,76,41,56,71,68,57,49,52,48,49,52,50,35,52,76,70,66,61,72,93,83,81,82,86,8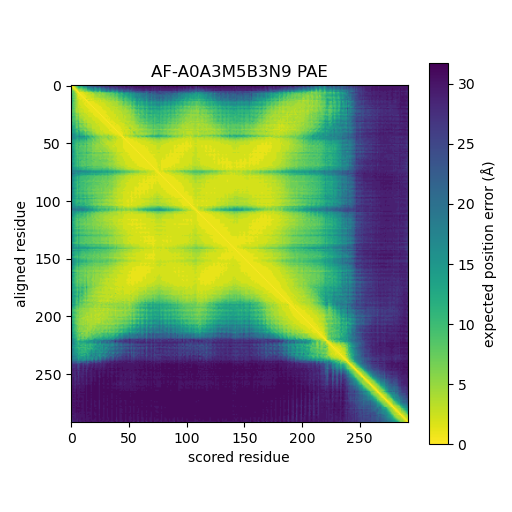0,88,79,84,89,83,90,84,87,85,85,89,79,89,80,88,83,87,88,87,86,85,90,83,89,89,87,93,89,81,90,79,88,86,83,89,88,85,90,85,89,87,83,90,84,86,136

Nearest PDB structures (foldseek):
  4z9i-assembly1_B  TM=7.078E-01  e=4.915E-02  Escherichia coli K-12
  2v0o-assembly2_C  TM=3.377E-01  e=1.434E-01  Homo sapiens
  4tql-assembly2_B  TM=2.825E-01  e=1.588E-01  synthetic construct
  7sqc-assembly1_1F  TM=4.026E-01  e=9.461E-01  Chlamydomonas reinhardtii
  7sqc-assembly1_1X  TM=3.775E-01  e=6.291E-01  Chlamydomonas reinhardtii

InterPro domains:
  IPR047347 Putative sensory transducer protein YvaQ-like, ligand-binding sensor domain [cd19411] (43-178)

pLDDT: mean 81.07, std 21.66, range [31.44, 98.75]

Mean predicted aligned error: 14.49 Å